Protein AF-A0A2A5WCA9-F1 (afdb_monomer)

Structure (mmCIF, N/CA/C/O backbone):
data_AF-A0A2A5WCA9-F1
#
_entry.id   AF-A0A2A5WCA9-F1
#
loop_
_atom_site.group_PDB
_atom_site.id
_atom_site.type_symbol
_atom_site.label_atom_id
_atom_site.label_alt_id
_atom_site.label_comp_id
_atom_site.label_asym_id
_atom_site.label_entity_id
_atom_site.label_seq_id
_atom_site.pdbx_PDB_ins_code
_atom_site.Cartn_x
_atom_site.Cartn_y
_atom_site.Cartn_z
_atom_site.occupancy
_atom_site.B_iso_or_equiv
_atom_site.auth_seq_id
_atom_site.auth_comp_id
_atom_site.auth_asym_id
_atom_site.auth_atom_id
_atom_site.pdbx_PDB_model_num
ATOM 1 N N . PHE A 1 1 ? -7.974 0.418 15.232 1.00 95.50 1 PHE A N 1
ATOM 2 C CA . PHE A 1 1 ? -8.602 -0.351 14.146 1.00 95.50 1 PHE A CA 1
ATOM 3 C C . PHE A 1 1 ? -8.053 -1.768 14.143 1.00 95.50 1 PHE A C 1
ATOM 5 O O . PHE A 1 1 ? -6.921 -1.969 13.718 1.00 95.50 1 PHE A O 1
ATOM 12 N N . PHE A 1 2 ? -8.792 -2.718 14.709 1.00 97.44 2 PHE A N 1
ATOM 13 C CA . PHE A 1 2 ? -8.398 -4.128 14.807 1.00 97.44 2 PHE A CA 1
ATOM 14 C C . PHE A 1 2 ? -9.644 -5.016 14.947 1.00 97.44 2 PHE A C 1
ATOM 16 O O . PHE A 1 2 ? -10.693 -4.536 15.374 1.00 97.44 2 PHE A O 1
ATOM 23 N N . HIS A 1 3 ? -9.533 -6.296 14.586 1.00 98.00 3 HIS A N 1
ATOM 24 C CA . HIS A 1 3 ? -10.592 -7.286 14.805 1.00 98.00 3 HIS A CA 1
ATOM 25 C C . HIS A 1 3 ? -10.703 -7.638 16.290 1.00 98.00 3 HIS A C 1
ATOM 27 O O . HIS A 1 3 ? -9.680 -7.725 16.966 1.00 98.00 3 HIS A O 1
ATOM 33 N N . GLU A 1 4 ? -11.896 -7.927 16.803 1.00 96.75 4 GLU A N 1
ATOM 34 C CA . GLU A 1 4 ? -12.058 -8.292 18.216 1.00 96.75 4 GLU A CA 1
ATOM 35 C C . GLU A 1 4 ? -11.289 -9.565 18.623 1.00 96.75 4 GLU A C 1
ATOM 37 O O . GLU A 1 4 ? -11.011 -9.762 19.799 1.00 96.75 4 GLU A O 1
ATOM 42 N N . GLU A 1 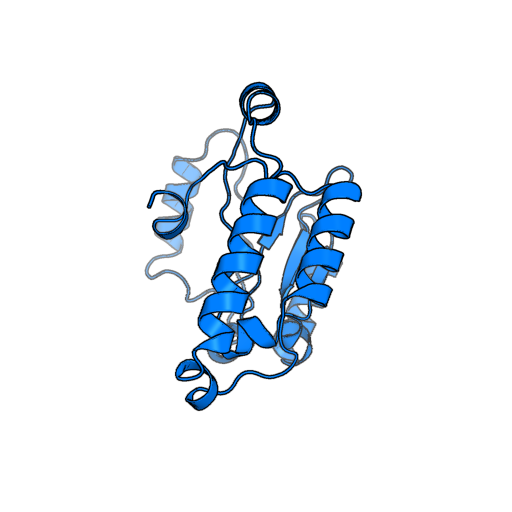5 ? -10.903 -10.416 17.679 1.00 95.88 5 GLU A N 1
ATOM 43 C CA . GLU A 1 5 ? -10.090 -11.618 17.938 1.00 95.88 5 GLU A CA 1
ATOM 44 C C . GLU A 1 5 ? -8.588 -11.408 17.657 1.00 95.88 5 GLU A C 1
ATOM 46 O O . GLU A 1 5 ? -7.816 -12.361 17.642 1.00 95.88 5 GLU A O 1
ATOM 51 N N . ALA A 1 6 ? -8.138 -10.169 17.417 1.00 96.62 6 ALA A N 1
ATOM 52 C CA . ALA A 1 6 ? -6.759 -9.898 16.993 1.00 96.62 6 ALA A CA 1
ATOM 53 C C . ALA A 1 6 ? -5.695 -10.161 18.076 1.00 96.62 6 ALA A C 1
ATOM 55 O O . ALA A 1 6 ? -4.531 -10.382 17.744 1.00 96.62 6 ALA A O 1
ATOM 56 N N . PHE A 1 7 ? -6.065 -10.110 19.360 1.00 96.94 7 PHE A N 1
ATOM 57 C CA . PHE A 1 7 ? -5.127 -10.221 20.479 1.00 96.94 7 PHE A CA 1
ATOM 58 C C . PHE A 1 7 ? -5.654 -11.171 21.553 1.00 96.94 7 PHE A C 1
ATOM 60 O O . PHE A 1 7 ? -6.841 -11.146 21.872 1.00 96.94 7 PHE A O 1
ATOM 67 N N . LEU A 1 8 ? -4.751 -11.958 22.146 1.00 95.94 8 LEU A N 1
ATOM 68 C CA . LEU A 1 8 ? -5.081 -12.945 23.180 1.00 95.94 8 LEU A CA 1
ATOM 69 C C . LEU A 1 8 ? -5.651 -12.297 24.453 1.00 95.94 8 LEU A C 1
ATOM 71 O O . LEU A 1 8 ? -6.667 -12.751 24.966 1.00 95.94 8 LEU A O 1
ATOM 75 N N . ASP A 1 9 ? -5.015 -11.225 24.939 1.00 96.12 9 ASP A N 1
ATOM 76 C CA . ASP A 1 9 ? -5.484 -10.438 26.086 1.00 96.12 9 ASP A CA 1
ATOM 77 C C . ASP A 1 9 ? -5.639 -8.962 25.693 1.00 96.12 9 ASP A C 1
ATOM 79 O O . ASP A 1 9 ? -4.762 -8.119 25.901 1.00 96.12 9 ASP A O 1
ATOM 83 N N . LYS A 1 10 ? -6.778 -8.655 25.062 1.00 94.56 10 LYS A N 1
ATOM 84 C CA . LYS A 1 10 ? -7.122 -7.292 24.627 1.00 94.56 10 LYS A CA 1
ATOM 85 C C . LYS A 1 10 ? -7.192 -6.300 25.783 1.00 94.56 10 LYS A C 1
ATOM 87 O O . LYS A 1 10 ? -6.825 -5.142 25.600 1.00 94.56 10 LYS A O 1
ATOM 92 N N . SER A 1 11 ? -7.711 -6.724 26.934 1.00 94.31 11 SER A N 1
ATOM 93 C CA . SER A 1 11 ? -7.891 -5.844 28.090 1.00 94.31 11 SER A CA 1
ATOM 94 C C . SER A 1 11 ? -6.539 -5.404 28.624 1.00 94.31 11 SER A C 1
ATOM 96 O O . SER A 1 11 ? -6.316 -4.204 28.794 1.00 94.31 11 SER A O 1
ATOM 98 N N . LYS A 1 12 ? -5.611 -6.356 28.785 1.00 96.50 12 LYS A N 1
ATOM 99 C CA . LYS A 1 12 ? -4.252 -6.043 29.211 1.00 96.50 12 LYS A CA 1
ATOM 100 C C . LYS A 1 12 ? -3.515 -5.183 28.187 1.00 96.50 12 LYS A C 1
ATOM 102 O O . LYS A 1 12 ? -2.912 -4.183 28.556 1.00 96.50 12 LYS A O 1
ATOM 107 N N . LEU A 1 13 ? -3.647 -5.498 26.895 1.00 95.38 13 LEU A N 1
ATOM 108 C CA . LEU A 1 13 ? -3.065 -4.683 25.826 1.00 95.38 13 LEU A CA 1
ATOM 109 C C . LEU A 1 13 ? -3.540 -3.222 25.885 1.00 95.38 13 LEU A C 1
ATOM 111 O O . LEU A 1 13 ? -2.719 -2.313 25.791 1.00 95.38 13 LEU A O 1
ATOM 115 N N . LYS A 1 14 ? -4.851 -2.982 26.038 1.00 94.06 14 LYS A N 1
ATOM 116 C CA . LYS A 1 14 ? -5.408 -1.622 26.136 1.00 94.06 14 LYS A CA 1
ATOM 117 C C . LYS A 1 14 ? -4.895 -0.893 27.381 1.00 94.06 14 LYS A C 1
ATOM 119 O O . LYS A 1 14 ? -4.555 0.283 27.289 1.00 94.06 14 LYS A O 1
ATOM 124 N N . GLU A 1 15 ? -4.812 -1.575 28.524 1.00 94.75 15 GLU A N 1
ATOM 125 C CA . GLU A 1 15 ? -4.245 -1.015 29.759 1.00 94.75 15 GLU A CA 1
ATOM 126 C C . GLU A 1 15 ? -2.781 -0.588 29.569 1.00 94.75 15 GLU A C 1
ATOM 128 O O . GLU A 1 15 ? -2.412 0.541 29.903 1.00 94.75 15 GLU A O 1
ATOM 133 N N . ASP A 1 16 ? -1.960 -1.467 28.993 1.00 95.19 16 ASP A N 1
ATOM 134 C CA . ASP A 1 16 ? -0.536 -1.217 28.773 1.00 95.19 16 ASP A CA 1
ATOM 135 C C . ASP A 1 16 ? -0.316 -0.065 27.784 1.00 95.19 16 ASP A C 1
ATOM 137 O O . ASP A 1 16 ? 0.496 0.829 28.034 1.00 95.19 16 ASP A O 1
ATOM 141 N N . LEU A 1 17 ? -1.083 -0.034 26.689 1.00 95.06 17 LEU A N 1
ATOM 142 C CA . LEU A 1 17 ? -1.030 1.048 25.705 1.00 95.06 17 LEU A CA 1
ATOM 143 C C . LEU A 1 17 ? -1.451 2.394 26.308 1.00 95.06 17 LEU A C 1
ATOM 145 O O . LEU A 1 17 ? -0.754 3.388 26.113 1.00 95.06 17 LEU A O 1
ATOM 149 N N . ASN A 1 18 ? -2.543 2.430 27.075 1.00 93.44 18 ASN A N 1
ATOM 150 C CA . ASN A 1 18 ? -3.011 3.653 27.734 1.00 93.44 18 ASN A CA 1
ATOM 151 C C . ASN A 1 18 ? -2.017 4.160 28.787 1.00 93.44 18 ASN A C 1
ATOM 153 O O . ASN A 1 18 ? -1.859 5.365 28.953 1.00 93.44 18 ASN A O 1
ATOM 157 N N . SER A 1 19 ? -1.331 3.249 29.480 1.00 92.94 19 SER A N 1
ATOM 158 C CA . SER A 1 19 ? -0.323 3.604 30.484 1.00 92.94 19 SER A CA 1
ATOM 159 C C . SER A 1 19 ? 0.963 4.142 29.855 1.00 92.94 19 SER A C 1
ATOM 161 O O . SER A 1 19 ? 1.623 4.993 30.443 1.00 92.94 19 SER A O 1
ATOM 163 N N . ALA A 1 20 ? 1.339 3.642 28.674 1.00 94.19 20 ALA A N 1
ATOM 164 C CA . ALA A 1 20 ? 2.552 4.050 27.968 1.00 94.19 20 ALA A CA 1
ATOM 165 C C . ALA A 1 20 ? 2.365 5.303 27.095 1.00 94.19 20 ALA A C 1
ATOM 167 O O . ALA A 1 20 ? 3.334 6.013 26.813 1.00 94.19 20 ALA A O 1
ATOM 168 N N . PHE A 1 21 ? 1.143 5.566 26.626 1.00 92.06 21 PHE A N 1
ATOM 169 C CA . PHE A 1 21 ? 0.848 6.674 25.725 1.00 92.06 21 PHE A CA 1
ATOM 170 C C . PHE A 1 21 ? 0.410 7.921 26.499 1.00 92.06 21 PHE A C 1
ATOM 172 O O . PHE A 1 21 ? -0.755 8.109 26.841 1.00 92.06 21 PHE A O 1
ATOM 179 N N . PHE A 1 22 ? 1.370 8.803 26.770 1.00 85.69 22 PHE A N 1
ATOM 180 C CA . PHE A 1 22 ? 1.128 10.052 27.486 1.00 85.69 22 PHE A CA 1
ATOM 181 C C . PHE A 1 22 ? 0.716 11.177 26.523 1.00 85.69 22 PHE A C 1
ATOM 183 O O . PHE A 1 22 ? 1.376 11.413 25.513 1.00 85.69 22 PHE A O 1
ATOM 190 N N . GLY A 1 23 ? -0.334 11.928 26.869 1.00 78.06 23 GLY A N 1
ATOM 191 C CA . GLY A 1 23 ? -0.656 13.220 26.242 1.00 78.06 23 GLY A CA 1
ATOM 192 C C . GLY A 1 23 ? -1.931 13.274 25.395 1.00 78.06 23 GLY A C 1
ATOM 193 O O . GLY A 1 23 ? -2.423 14.372 25.146 1.00 78.06 23 GLY A O 1
ATOM 194 N N . LYS A 1 24 ? -2.512 12.138 24.996 1.00 81.50 24 LYS A N 1
ATOM 195 C CA . LYS A 1 24 ? -3.845 12.077 24.374 1.00 81.50 24 LYS A CA 1
ATOM 196 C C . LYS A 1 24 ? -4.496 10.725 24.667 1.00 81.50 24 LYS A C 1
ATOM 198 O O . LYS A 1 24 ? -3.796 9.732 24.823 1.00 81.50 24 LYS A O 1
ATOM 203 N N . GLU A 1 25 ? -5.821 10.689 24.735 1.00 86.81 25 GLU A N 1
ATOM 204 C CA . GLU A 1 25 ? -6.563 9.432 24.811 1.00 86.81 25 GLU A CA 1
ATOM 205 C C . GLU A 1 25 ? -6.382 8.621 23.518 1.00 86.81 25 GLU A C 1
ATOM 207 O O . GLU A 1 25 ? -6.475 9.159 22.409 1.00 86.81 25 GLU A O 1
ATOM 212 N N . LEU A 1 26 ? -6.081 7.327 23.661 1.00 91.50 26 LEU A N 1
ATOM 213 C CA . LEU A 1 26 ? -6.030 6.404 22.535 1.00 91.50 26 LEU A CA 1
ATOM 214 C C . LEU A 1 26 ? -7.447 6.001 22.142 1.00 91.50 26 LEU A C 1
ATOM 216 O O . LEU A 1 26 ? -8.201 5.462 22.949 1.00 91.50 26 LEU A O 1
ATOM 220 N N . SER A 1 27 ? -7.771 6.197 20.870 1.00 91.12 27 SER A N 1
ATOM 221 C CA . SER A 1 27 ? -9.012 5.707 20.292 1.00 91.12 27 SER A CA 1
ATOM 222 C C . SER A 1 27 ? -8.838 4.297 19.733 1.00 91.12 27 SER A C 1
ATOM 224 O O . SER A 1 27 ? -7.928 4.001 18.947 1.00 91.12 27 SER A O 1
ATOM 226 N N . TYR A 1 28 ? -9.739 3.408 20.143 1.00 94.06 28 TYR A N 1
ATOM 227 C CA . TYR A 1 28 ? -9.740 2.005 19.760 1.00 94.06 28 TYR A CA 1
ATOM 228 C C . TYR A 1 28 ? -10.975 1.687 18.926 1.00 94.06 28 TYR A C 1
ATOM 230 O O . TYR A 1 28 ? -12.043 1.407 19.458 1.00 94.06 28 TYR A O 1
ATOM 238 N N . ILE A 1 29 ? -10.802 1.632 17.608 1.00 95.88 29 ILE A N 1
ATOM 239 C CA . ILE A 1 29 ? -11.818 1.063 16.714 1.00 95.88 29 ILE A CA 1
ATOM 240 C C . ILE A 1 29 ? -11.662 -0.460 16.719 1.00 95.88 29 ILE A C 1
ATOM 242 O O . ILE A 1 29 ? -10.737 -0.984 16.086 1.00 95.88 29 ILE A O 1
ATOM 246 N N . GLU A 1 30 ? -12.521 -1.144 17.468 1.00 96.44 30 GLU A N 1
ATOM 247 C CA . GLU A 1 30 ? -12.623 -2.605 17.520 1.00 96.44 30 GLU A CA 1
ATOM 248 C C . GLU A 1 30 ? -13.772 -3.068 16.616 1.00 96.44 30 GLU A C 1
ATOM 250 O O . GLU A 1 30 ? -14.892 -2.570 16.726 1.00 96.44 30 GLU A O 1
ATOM 255 N N . VAL A 1 31 ? -13.490 -3.999 15.706 1.00 97.62 31 VAL A N 1
ATOM 256 C CA . VAL A 1 31 ? -14.489 -4.569 14.794 1.00 97.62 31 VAL A CA 1
ATOM 257 C C . VAL A 1 31 ? -15.014 -5.875 15.395 1.00 97.62 31 VAL A C 1
ATOM 259 O O . VAL A 1 31 ? -14.226 -6.818 15.516 1.00 97.62 31 VAL A O 1
ATOM 262 N N . PRO A 1 32 ? -16.300 -5.960 15.778 1.00 97.62 32 PRO A N 1
ATOM 263 C CA . PRO A 1 32 ? -16.847 -7.170 16.380 1.00 97.62 32 PRO A CA 1
ATOM 264 C C . PRO A 1 32 ? -17.136 -8.243 15.321 1.00 97.62 32 PRO A C 1
ATOM 266 O O . PRO A 1 32 ? -17.587 -7.922 14.215 1.00 97.62 32 PRO A O 1
ATOM 269 N N . SER A 1 33 ? -16.990 -9.521 15.682 1.00 97.94 33 SER A N 1
ATOM 270 C CA . SER A 1 33 ? -17.240 -10.669 14.793 1.00 97.94 33 SER A CA 1
ATOM 271 C C . SER A 1 33 ? -18.700 -10.754 14.359 1.00 97.94 33 SER A C 1
ATOM 273 O O . SER A 1 33 ? -19.013 -11.320 13.315 1.00 97.94 33 SER A O 1
ATOM 275 N N . SER A 1 34 ? -19.607 -10.160 15.143 1.00 97.94 34 SER A N 1
ATOM 276 C CA . SER A 1 34 ? -21.027 -10.026 14.806 1.00 97.94 34 SER A CA 1
ATOM 277 C C . SER A 1 34 ? -21.294 -9.075 13.634 1.00 97.94 34 SER A C 1
ATOM 279 O O . SER A 1 34 ? -22.347 -9.175 13.008 1.00 97.94 34 SER A O 1
ATOM 281 N N . LYS A 1 35 ? -20.364 -8.159 13.329 1.00 97.94 35 LYS A N 1
ATOM 282 C CA . LYS A 1 35 ? -20.427 -7.254 12.169 1.00 97.94 35 LYS A CA 1
ATOM 283 C C . LYS A 1 35 ? -19.565 -7.770 11.021 1.00 97.94 35 LYS A C 1
ATOM 285 O O . LYS A 1 35 ? -20.019 -7.800 9.882 1.00 97.94 35 LYS A O 1
ATOM 290 N N . VAL A 1 36 ? -18.338 -8.194 11.319 1.00 98.38 36 VAL A N 1
ATOM 291 C CA . VAL A 1 36 ? -17.396 -8.749 10.343 1.00 98.38 36 VAL A CA 1
ATOM 292 C C . VAL A 1 36 ? -16.729 -9.961 10.969 1.00 98.38 36 VAL A C 1
ATOM 294 O O . VAL A 1 36 ? -15.921 -9.793 11.868 1.00 98.38 36 VAL A O 1
ATOM 297 N N . SER A 1 37 ? -17.043 -11.165 10.491 1.00 98.25 37 SER A N 1
ATOM 298 C CA . SER A 1 37 ? -16.370 -12.387 10.944 1.00 98.25 37 SER A CA 1
ATOM 299 C C . SER A 1 37 ? -14.880 -12.387 10.586 1.00 98.25 37 SER A C 1
ATOM 301 O O . SER A 1 37 ? -14.453 -11.714 9.642 1.00 98.25 37 SER A O 1
ATOM 303 N N . LEU A 1 38 ? -14.093 -13.223 11.272 1.00 96.56 38 LEU A N 1
ATOM 304 C CA . LEU A 1 38 ? -12.676 -13.406 10.954 1.00 96.56 38 LEU A CA 1
ATOM 305 C C . LEU A 1 38 ? -12.459 -13.858 9.498 1.00 96.56 38 LEU A C 1
ATOM 307 O O . LEU A 1 38 ? -11.567 -13.356 8.819 1.00 96.56 38 LEU A O 1
ATOM 311 N N . GLU A 1 39 ? -13.304 -14.759 8.993 1.00 97.31 39 GLU A N 1
ATOM 312 C CA . GLU A 1 39 ? -13.266 -15.223 7.600 1.00 97.31 39 GLU A CA 1
ATOM 313 C C . GLU A 1 39 ? -13.481 -14.074 6.603 1.00 97.31 39 GLU A C 1
ATOM 315 O O . GLU A 1 39 ? -12.737 -13.940 5.627 1.00 97.31 39 GLU A O 1
ATOM 320 N N . ASN A 1 40 ? -14.445 -13.190 6.877 1.00 97.81 40 ASN A N 1
ATOM 321 C CA . ASN A 1 40 ? -14.694 -12.009 6.053 1.00 97.81 40 ASN A CA 1
ATOM 322 C C . ASN A 1 40 ? -13.528 -11.016 6.127 1.00 97.81 40 ASN A C 1
ATOM 324 O O . ASN A 1 40 ? -13.117 -10.476 5.106 1.00 97.81 40 ASN A O 1
ATOM 328 N N . ALA A 1 41 ? -12.949 -10.813 7.312 1.00 96.81 41 ALA A N 1
ATOM 329 C CA . ALA A 1 41 ? -11.793 -9.940 7.489 1.00 96.81 41 ALA A CA 1
ATOM 330 C C . ALA A 1 41 ? -10.552 -10.426 6.718 1.00 96.81 41 ALA A C 1
ATOM 332 O O . ALA A 1 41 ? -9.809 -9.605 6.171 1.00 96.81 41 ALA A O 1
ATOM 333 N N . VAL A 1 42 ? -10.329 -11.745 6.679 1.00 94.25 42 VAL A N 1
ATOM 334 C CA . VAL A 1 42 ? -9.228 -12.373 5.934 1.00 94.25 42 VAL A CA 1
ATOM 335 C C . VAL A 1 42 ? -9.486 -12.304 4.433 1.00 94.25 42 VAL A C 1
ATOM 337 O O . VAL A 1 42 ? -8.630 -11.815 3.702 1.00 94.25 42 VAL A O 1
ATOM 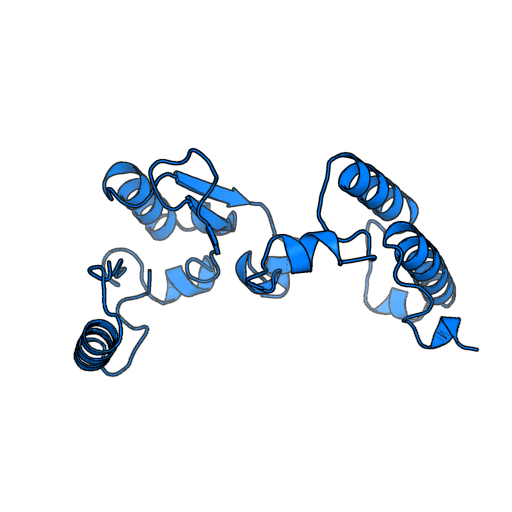340 N N . SER A 1 43 ? -10.656 -12.746 3.968 1.00 94.00 43 SER A N 1
ATOM 341 C CA . SER A 1 43 ? -10.983 -12.779 2.535 1.00 94.00 43 SER A CA 1
ATOM 342 C C . SER A 1 43 ? -11.020 -11.388 1.899 1.00 94.00 43 SER A C 1
ATOM 344 O O . SER A 1 43 ? -10.589 -11.227 0.761 1.00 94.00 43 SER A O 1
ATOM 346 N N . SER A 1 44 ? -11.458 -10.366 2.639 1.00 95.31 44 SER A N 1
ATOM 347 C CA . SER A 1 44 ? -11.522 -8.990 2.141 1.00 95.31 44 SER A CA 1
ATOM 348 C C . SER A 1 44 ? -10.229 -8.194 2.333 1.00 95.31 44 SER A C 1
ATOM 350 O O . SER A 1 44 ? -10.148 -7.056 1.869 1.00 95.31 44 SER A O 1
ATOM 352 N N . TYR A 1 45 ? -9.254 -8.724 3.084 1.00 95.56 45 TYR A N 1
ATOM 353 C CA . TYR A 1 45 ? -8.047 -7.997 3.496 1.00 95.56 45 TYR A CA 1
ATOM 354 C C . TYR A 1 45 ? -8.327 -6.690 4.269 1.00 95.56 45 TYR A C 1
ATOM 356 O O . TYR A 1 45 ? -7.519 -5.758 4.234 1.00 95.56 45 TYR A O 1
ATOM 364 N N . LEU A 1 46 ? -9.438 -6.610 5.015 1.00 97.50 46 LEU A N 1
ATOM 365 C CA . LEU A 1 46 ? -9.889 -5.386 5.702 1.00 97.50 46 LEU A CA 1
ATOM 366 C C . LEU A 1 46 ? -8.787 -4.718 6.539 1.00 97.50 46 LEU A C 1
ATOM 368 O O . LEU A 1 46 ? -8.584 -3.506 6.476 1.00 97.50 46 LEU A O 1
ATOM 372 N N . PHE A 1 47 ? -8.061 -5.514 7.324 1.00 97.50 47 PHE A N 1
ATOM 373 C CA . PHE A 1 47 ? -7.013 -5.010 8.217 1.00 97.50 47 PHE A CA 1
ATOM 374 C C . PHE A 1 47 ? -5.655 -4.842 7.537 1.00 97.50 47 PHE A C 1
ATOM 376 O O . PHE A 1 47 ? -4.733 -4.294 8.138 1.00 97.50 47 PHE A O 1
ATOM 383 N N . ASN A 1 48 ? -5.530 -5.225 6.264 1.00 96.06 48 ASN A N 1
ATOM 384 C CA . ASN A 1 48 ? -4.405 -4.822 5.426 1.00 96.06 48 ASN A CA 1
ATOM 385 C C . ASN A 1 48 ? -4.607 -3.412 4.836 1.00 96.06 48 ASN A C 1
ATOM 387 O O . ASN A 1 48 ? -4.125 -3.101 3.746 1.00 96.06 48 ASN A O 1
ATOM 391 N N . SER A 1 49 ? -5.320 -2.550 5.559 1.00 96.56 49 SER A N 1
ATOM 392 C CA . SER A 1 49 ? -5.591 -1.176 5.170 1.00 96.56 49 SER A CA 1
ATOM 393 C C . SER A 1 49 ? -4.461 -0.223 5.562 1.00 96.56 49 SER A C 1
ATOM 395 O O . SER A 1 49 ? -3.596 -0.514 6.398 1.00 96.56 49 SER A O 1
ATOM 397 N N . GLN A 1 50 ? -4.457 0.958 4.950 1.00 97.62 50 GLN A N 1
ATOM 398 C CA . GLN A 1 50 ? -3.670 2.084 5.447 1.00 97.62 50 GLN A CA 1
ATOM 399 C C . GLN A 1 50 ? -4.587 3.042 6.200 1.00 97.62 50 GLN A C 1
ATOM 401 O O . GLN A 1 50 ? -5.643 3.409 5.699 1.00 97.62 50 GLN A O 1
ATOM 406 N N . LEU A 1 51 ? -4.154 3.475 7.379 1.00 97.00 51 LEU A N 1
ATOM 407 C CA . LEU A 1 51 ? -4.750 4.599 8.092 1.00 97.00 51 LEU A CA 1
ATOM 408 C C . LEU A 1 51 ? -3.868 5.814 7.826 1.00 97.00 51 LEU A C 1
ATOM 410 O O . LEU A 1 51 ? -2.694 5.805 8.208 1.00 97.00 51 LEU A O 1
ATOM 414 N N . VAL A 1 52 ? -4.401 6.810 7.120 1.00 96.44 52 VAL A N 1
ATOM 415 C CA . VAL A 1 52 ? -3.638 7.982 6.673 1.00 96.44 52 VAL A CA 1
ATOM 416 C C . VAL A 1 52 ? -4.313 9.276 7.111 1.00 96.44 52 VAL A C 1
ATOM 418 O O . VAL A 1 52 ? -5.531 9.419 7.029 1.00 96.44 52 VAL A O 1
ATOM 421 N N . SER A 1 53 ? -3.508 10.232 7.562 1.00 94.19 53 SER A N 1
ATOM 422 C CA . SER A 1 53 ? -3.948 11.599 7.843 1.00 94.19 53 SER A CA 1
ATOM 423 C C . SER A 1 53 ? -3.629 12.454 6.624 1.00 94.19 53 SER A C 1
ATOM 425 O O . SER A 1 53 ? -2.459 12.675 6.310 1.00 94.19 53 SER A O 1
ATOM 427 N N . ILE A 1 54 ? -4.661 12.883 5.902 1.00 93.38 54 ILE A N 1
ATOM 428 C CA . ILE A 1 54 ? -4.503 13.676 4.682 1.00 93.38 54 ILE A CA 1
ATOM 429 C C . ILE A 1 54 ? -4.535 15.158 5.078 1.00 93.38 54 ILE A C 1
ATOM 431 O O . ILE A 1 54 ? -5.432 15.562 5.816 1.00 93.38 54 ILE A O 1
ATOM 435 N N . PRO A 1 55 ? -3.597 16.005 4.618 1.00 92.06 55 PRO A N 1
ATOM 436 C CA . PRO A 1 55 ? -3.673 17.437 4.889 1.00 92.06 55 PRO A CA 1
ATOM 437 C C . PRO A 1 55 ? -5.038 18.017 4.489 1.00 92.06 55 PRO A C 1
ATOM 439 O O . PRO A 1 55 ? -5.458 17.896 3.339 1.00 92.06 55 PRO A O 1
ATOM 442 N N . GLY A 1 56 ? -5.731 18.634 5.448 1.00 91.75 56 GLY A N 1
ATOM 443 C CA . GLY A 1 56 ? -7.067 19.206 5.256 1.00 91.75 56 GLY A CA 1
ATOM 444 C C . GLY A 1 56 ? -8.248 18.252 5.493 1.00 91.75 56 GLY A C 1
ATOM 445 O O . GLY A 1 56 ? -9.383 18.713 5.397 1.00 91.75 56 GLY A O 1
ATOM 446 N N . SER A 1 57 ? -8.027 16.969 5.813 1.00 90.88 57 SER A N 1
ATOM 447 C CA . SER A 1 57 ? -9.102 16.075 6.276 1.00 90.88 57 SER A CA 1
ATOM 448 C C . SER A 1 57 ? -9.475 16.353 7.736 1.00 90.88 57 SER A C 1
ATOM 450 O O . SER A 1 57 ? -8.651 16.837 8.514 1.00 90.88 57 SER A O 1
ATOM 452 N N . GLN A 1 58 ? -10.720 16.051 8.119 1.00 88.44 58 GLN A N 1
ATOM 453 C CA . GLN A 1 58 ? -11.195 16.233 9.500 1.00 88.44 58 GLN A CA 1
ATOM 454 C C . GLN A 1 58 ? -10.794 15.065 10.411 1.00 88.44 58 GLN A C 1
ATOM 456 O O . GLN A 1 58 ? -10.706 15.222 11.626 1.00 88.44 58 GLN A O 1
ATOM 461 N N . GLY A 1 59 ? -10.490 13.914 9.813 1.00 90.88 59 GLY A N 1
ATOM 462 C CA . GLY A 1 59 ? -10.075 12.703 10.506 1.00 90.88 59 GLY A CA 1
ATOM 463 C C . GLY A 1 59 ? -9.134 11.830 9.677 1.00 90.88 59 GLY A C 1
ATOM 464 O O . GLY A 1 59 ? -8.504 12.269 8.709 1.00 90.88 59 GLY A O 1
ATOM 465 N N . THR A 1 60 ? -9.040 10.567 10.073 1.00 95.38 60 THR A N 1
ATOM 466 C CA . THR A 1 60 ? -8.247 9.528 9.414 1.00 95.38 60 THR A CA 1
ATOM 467 C C . THR A 1 60 ? -8.988 8.995 8.194 1.00 95.38 60 THR A C 1
ATOM 469 O O . THR A 1 60 ? -10.151 8.615 8.282 1.00 95.38 60 THR A O 1
ATOM 472 N N . SER A 1 61 ? -8.311 8.910 7.052 1.00 97.31 61 SER A N 1
ATOM 473 C CA . SER A 1 61 ? -8.807 8.162 5.896 1.00 97.31 61 SER A CA 1
ATOM 474 C C . SER A 1 61 ? -8.341 6.710 5.965 1.00 97.31 61 SER A C 1
ATOM 476 O O . SER A 1 61 ? -7.181 6.440 6.291 1.00 97.31 61 SER A O 1
ATOM 478 N N . ILE A 1 62 ? -9.229 5.776 5.626 1.00 97.50 62 ILE A N 1
ATOM 479 C CA . ILE A 1 62 ? -8.915 4.345 5.566 1.00 97.50 62 ILE A CA 1
ATOM 480 C C . ILE A 1 62 ? -8.783 3.933 4.103 1.00 97.50 62 ILE A C 1
ATOM 482 O O . ILE A 1 62 ? -9.739 4.028 3.342 1.00 97.50 62 ILE A O 1
ATOM 486 N N . VAL A 1 63 ? -7.607 3.460 3.701 1.00 97.81 63 VAL A N 1
ATOM 487 C CA . VAL A 1 63 ? -7.347 2.955 2.348 1.00 97.81 63 VAL A CA 1
ATOM 488 C C . VAL A 1 63 ? -7.464 1.437 2.348 1.00 97.81 63 VAL A C 1
ATOM 490 O O . VAL A 1 63 ? -6.641 0.762 2.967 1.00 97.81 63 VAL A O 1
ATOM 493 N N . VAL A 1 64 ? -8.463 0.905 1.650 1.00 97.81 64 VAL A N 1
ATOM 494 C CA . VAL A 1 64 ? -8.805 -0.526 1.592 1.00 97.81 64 VAL A CA 1
ATOM 495 C C . VAL A 1 64 ? -8.739 -1.067 0.156 1.00 97.81 64 VAL A C 1
ATOM 497 O O . VAL A 1 64 ? -8.857 -0.293 -0.802 1.00 97.81 64 VAL A O 1
ATOM 500 N N . PRO A 1 65 ? -8.541 -2.385 -0.027 1.00 97.00 65 PRO A N 1
ATOM 501 C CA . PRO A 1 65 ? -8.640 -3.009 -1.344 1.00 97.00 65 PRO A CA 1
ATOM 502 C C . PRO A 1 65 ? -10.100 -3.042 -1.841 1.00 97.00 65 PRO A C 1
ATOM 504 O O . PRO A 1 65 ? -11.044 -2.981 -1.048 1.00 97.00 65 PRO A O 1
ATOM 507 N N . ALA A 1 66 ? -10.304 -3.125 -3.157 1.00 95.62 66 ALA A N 1
ATOM 508 C CA . ALA A 1 66 ? -11.632 -3.156 -3.780 1.00 95.62 66 ALA A CA 1
ATOM 509 C C . ALA A 1 66 ? -12.475 -4.365 -3.334 1.00 95.62 66 ALA A C 1
ATOM 511 O O . ALA A 1 66 ? -13.695 -4.254 -3.250 1.00 95.62 66 ALA A O 1
ATOM 512 N N . GLU A 1 67 ? -11.825 -5.463 -2.957 1.00 95.06 67 GLU A N 1
ATOM 513 C CA . GLU A 1 67 ? -12.385 -6.691 -2.389 1.00 95.06 67 GLU A CA 1
ATOM 514 C C . GLU A 1 67 ? -13.222 -6.415 -1.125 1.00 95.06 67 GLU A C 1
ATOM 516 O O . GLU A 1 67 ? -14.203 -7.105 -0.859 1.00 95.06 67 GLU A O 1
ATOM 521 N N . CYS A 1 68 ? -12.926 -5.340 -0.380 1.00 97.19 68 CYS A N 1
ATOM 522 C CA . CYS A 1 68 ? -13.771 -4.896 0.733 1.00 97.19 68 CYS A CA 1
ATOM 523 C C . CYS A 1 68 ? -15.184 -4.465 0.300 1.00 97.19 68 CYS A C 1
ATOM 525 O O . CYS A 1 68 ? -16.083 -4.487 1.133 1.00 97.19 68 CYS A O 1
ATOM 527 N N . LYS A 1 69 ? -15.402 -4.086 -0.970 1.00 97.00 69 LYS A N 1
ATOM 528 C CA . LYS A 1 69 ? -16.749 -3.848 -1.528 1.00 97.00 69 LYS A CA 1
ATOM 529 C C . LYS A 1 69 ? -17.462 -5.134 -1.931 1.00 97.00 69 LYS A C 1
ATOM 531 O O . LYS A 1 69 ? -18.683 -5.145 -2.017 1.00 97.00 69 LYS A O 1
ATOM 536 N N . GLU A 1 70 ? -16.705 -6.183 -2.235 1.00 95.94 70 GLU A N 1
ATOM 537 C CA . GLU A 1 70 ? -17.231 -7.457 -2.735 1.00 95.94 70 GLU A CA 1
ATOM 538 C C . GLU A 1 70 ? -17.735 -8.346 -1.579 1.00 95.94 70 GLU A C 1
ATOM 540 O O . GLU A 1 70 ? -18.586 -9.208 -1.784 1.00 95.94 70 GLU A O 1
ATOM 545 N N . VAL A 1 71 ? -17.275 -8.088 -0.347 1.00 97.81 71 VAL A N 1
ATOM 546 C CA . VAL A 1 71 ? -17.730 -8.755 0.882 1.00 97.81 71 VAL A CA 1
ATOM 547 C C . VAL A 1 71 ? -18.759 -7.879 1.608 1.00 97.81 71 VAL A C 1
ATOM 549 O O . VAL A 1 71 ? -18.402 -6.944 2.323 1.00 97.81 71 VAL A O 1
ATOM 552 N N . GLU A 1 72 ? -20.048 -8.192 1.449 1.00 98.38 72 GLU A N 1
ATOM 553 C CA . GLU A 1 72 ? -21.167 -7.356 1.924 1.00 98.38 72 GLU A CA 1
ATOM 554 C C . GLU A 1 72 ? -21.078 -6.947 3.413 1.00 98.38 72 GLU A C 1
ATOM 556 O O . GLU A 1 72 ? -21.197 -5.751 3.693 1.00 98.38 72 GLU A O 1
ATOM 561 N N . PRO A 1 73 ? -20.799 -7.845 4.385 1.00 98.44 73 PRO A N 1
ATOM 562 C CA . PRO A 1 73 ? -20.660 -7.437 5.787 1.00 98.44 73 PRO A CA 1
ATOM 563 C C . PRO A 1 73 ? -19.531 -6.422 6.022 1.00 98.44 73 PRO A C 1
ATOM 565 O O . PRO A 1 73 ? -19.676 -5.505 6.828 1.00 98.44 73 PRO A O 1
ATOM 568 N N . VAL A 1 74 ? -18.421 -6.550 5.285 1.00 98.50 74 VAL A N 1
ATOM 569 C CA . VAL A 1 74 ? -17.275 -5.630 5.367 1.00 98.50 74 VAL A CA 1
ATOM 570 C C . VAL A 1 74 ? -17.637 -4.276 4.773 1.00 98.50 74 VAL A C 1
ATOM 572 O O . VAL A 1 74 ? -17.370 -3.248 5.395 1.00 98.50 74 VAL A O 1
ATOM 575 N N . TYR A 1 75 ? -18.275 -4.268 3.603 1.00 98.44 75 TYR A N 1
ATOM 576 C CA . TYR A 1 75 ? -18.716 -3.039 2.953 1.00 98.44 75 TYR A CA 1
ATOM 577 C C . TYR A 1 75 ? -19.717 -2.262 3.817 1.00 98.44 75 TYR A C 1
ATOM 579 O O . TYR A 1 75 ? -19.569 -1.052 4.010 1.00 98.44 75 TYR A O 1
ATOM 587 N N . ASN A 1 76 ? -20.695 -2.966 4.393 1.00 98.38 76 ASN A N 1
ATOM 588 C CA . ASN A 1 76 ? -21.685 -2.380 5.292 1.00 98.38 76 ASN A CA 1
ATOM 589 C C . ASN A 1 76 ? -21.017 -1.792 6.539 1.00 98.38 76 ASN A C 1
ATOM 591 O O . ASN A 1 76 ? -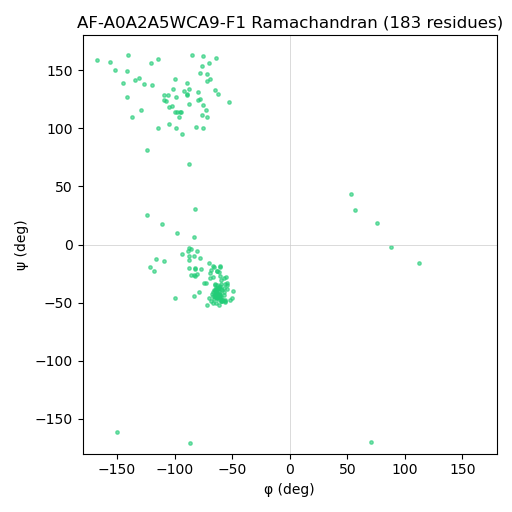21.309 -0.655 6.908 1.00 98.38 76 ASN A O 1
ATOM 595 N N . TYR A 1 77 ? -20.074 -2.520 7.146 1.00 98.44 77 TYR A N 1
ATOM 596 C CA . TYR A 1 77 ? -19.330 -2.033 8.305 1.00 98.44 77 TYR A CA 1
ATOM 597 C C . TYR A 1 77 ? -18.474 -0.800 7.982 1.00 98.44 77 TYR A C 1
ATOM 599 O O . TYR A 1 77 ? -18.484 0.162 8.742 1.00 98.44 77 TYR A O 1
ATOM 607 N N . LEU A 1 78 ? -17.754 -0.790 6.855 1.00 98.25 78 LEU A N 1
ATOM 608 C CA . LEU A 1 78 ? -16.953 0.365 6.433 1.00 98.25 78 LEU A CA 1
ATOM 609 C C . LEU A 1 78 ? -17.821 1.594 6.138 1.00 98.25 78 LEU A C 1
ATOM 611 O O . LEU A 1 78 ? -17.430 2.704 6.483 1.00 98.25 78 LEU A O 1
ATOM 615 N N . THR A 1 79 ? -19.000 1.392 5.548 1.00 97.94 79 THR A N 1
ATOM 616 C CA . THR A 1 79 ? -19.970 2.466 5.286 1.00 97.94 79 THR A CA 1
ATOM 617 C C . THR A 1 79 ? -20.535 3.036 6.589 1.00 97.94 79 THR A C 1
ATOM 619 O O . THR A 1 79 ? -20.597 4.252 6.757 1.00 97.94 79 THR A O 1
ATOM 622 N N . GLU A 1 80 ? -20.900 2.170 7.542 1.00 97.38 80 GLU A N 1
ATOM 623 C CA . GLU A 1 80 ? -21.315 2.575 8.891 1.00 97.38 80 GLU A CA 1
ATOM 624 C C . GLU A 1 80 ? -20.196 3.368 9.580 1.00 97.38 80 GLU A C 1
ATOM 626 O O . GLU A 1 80 ? -20.437 4.476 10.059 1.00 97.38 80 GLU A O 1
ATOM 631 N N . LEU A 1 81 ? -18.967 2.844 9.553 1.00 96.00 81 LEU A N 1
ATOM 632 C CA . LEU A 1 81 ? -17.795 3.456 10.172 1.00 96.00 81 LEU A CA 1
ATOM 633 C C . LEU A 1 81 ? -17.498 4.849 9.598 1.00 96.00 81 LEU A C 1
ATOM 635 O O . LEU A 1 81 ? -17.276 5.777 10.368 1.00 96.00 81 LEU A O 1
ATOM 639 N N . GLU A 1 82 ? -17.535 5.005 8.274 1.00 96.25 82 GLU A N 1
ATOM 640 C CA . GLU A 1 82 ? -17.369 6.298 7.597 1.00 96.25 82 GLU A CA 1
ATOM 641 C C . GLU A 1 82 ? -18.461 7.304 7.976 1.00 96.25 82 GLU A C 1
ATOM 643 O O . GLU A 1 82 ? -18.189 8.491 8.113 1.00 96.25 82 GLU A O 1
ATOM 648 N N . SER A 1 83 ? -19.700 6.840 8.159 1.00 95.69 83 SER A N 1
ATOM 649 C CA . SER A 1 83 ? -20.836 7.721 8.447 1.00 95.69 83 SER A CA 1
ATOM 650 C C . SER A 1 83 ? -20.971 8.133 9.916 1.00 95.69 83 SER A C 1
ATOM 652 O O . SER A 1 83 ? -21.564 9.172 10.200 1.00 95.69 83 SER A O 1
ATOM 654 N N . ALA A 1 84 ? -20.479 7.309 10.845 1.00 92.44 84 ALA A N 1
ATOM 655 C CA . ALA A 1 84 ? -20.814 7.420 12.264 1.00 92.44 84 ALA A CA 1
ATOM 656 C C . ALA A 1 84 ? -19.608 7.642 13.184 1.00 92.44 84 ALA A C 1
ATOM 658 O O . ALA A 1 84 ? -19.795 8.077 14.320 1.00 92.44 84 ALA A O 1
ATOM 659 N N . HIS A 1 85 ? -18.385 7.333 12.745 1.00 93.38 85 HIS A N 1
ATOM 660 C CA . HIS A 1 85 ? -17.207 7.450 13.599 1.00 93.38 85 HIS A CA 1
ATOM 661 C C . HIS A 1 85 ? -16.512 8.800 13.409 1.00 93.38 85 HIS A C 1
ATOM 663 O O . HIS A 1 85 ? -15.906 9.047 12.373 1.00 93.38 85 HIS A O 1
ATOM 669 N N . GLU A 1 86 ? -16.516 9.639 14.446 1.00 90.94 86 GLU A N 1
ATOM 670 C CA . GLU A 1 86 ? -16.031 11.031 14.386 1.00 90.94 86 GLU A CA 1
ATOM 671 C C . GLU A 1 86 ? -14.567 11.172 13.932 1.00 90.94 86 GLU A C 1
ATOM 673 O O . GLU A 1 86 ? -14.185 12.170 13.328 1.00 90.94 86 GLU A O 1
ATOM 678 N N . GLU A 1 87 ? -13.730 10.169 14.203 1.00 91.38 87 GLU A N 1
ATOM 679 C CA . GLU A 1 87 ? -12.317 10.195 13.806 1.00 91.38 87 GLU A CA 1
ATOM 680 C C . GLU A 1 87 ? -12.032 9.644 12.400 1.00 91.38 87 GLU A C 1
ATOM 682 O O . GLU A 1 87 ? -10.877 9.687 11.965 1.00 91.38 87 GLU A O 1
ATOM 687 N N . ILE A 1 88 ? -13.030 9.091 11.702 1.00 95.88 88 ILE A N 1
ATOM 688 C CA . ILE A 1 88 ? -12.873 8.565 10.342 1.00 95.88 88 ILE A CA 1
ATOM 689 C C . ILE A 1 88 ? -13.455 9.575 9.355 1.00 95.88 88 ILE A C 1
ATOM 691 O O . ILE A 1 88 ? -14.631 9.895 9.399 1.00 95.88 88 ILE A O 1
ATOM 695 N N . ASP A 1 89 ? -12.612 10.076 8.452 1.00 95.88 89 ASP A N 1
ATOM 696 C CA . ASP A 1 89 ? -13.008 11.083 7.458 1.00 95.88 89 ASP A CA 1
ATOM 697 C C . ASP A 1 89 ? -13.677 10.455 6.233 1.00 95.88 89 ASP A C 1
ATOM 699 O O . ASP A 1 89 ? -14.653 10.987 5.718 1.00 95.88 89 ASP A O 1
ATOM 703 N N . ARG A 1 90 ? -13.101 9.355 5.727 1.00 96.69 90 ARG A N 1
ATOM 704 C CA . ARG A 1 90 ? -13.579 8.634 4.538 1.00 96.69 90 ARG A CA 1
ATOM 705 C C . ARG A 1 90 ? -12.927 7.264 4.385 1.00 96.69 90 ARG A C 1
ATOM 707 O O . ARG A 1 90 ? -11.796 7.054 4.846 1.00 96.69 90 ARG A O 1
ATOM 714 N N . VAL A 1 91 ? -13.574 6.374 3.638 1.00 97.50 91 VAL A N 1
ATOM 715 C CA . VAL A 1 91 ? -12.996 5.105 3.185 1.00 97.50 91 VAL A CA 1
ATOM 716 C C . VAL A 1 91 ? -12.695 5.182 1.686 1.00 97.50 91 VAL A C 1
ATOM 718 O O . VAL A 1 91 ? -13.555 5.453 0.850 1.00 97.50 91 VAL A O 1
ATOM 721 N N . ILE A 1 92 ? -11.436 4.938 1.325 1.00 97.19 92 ILE A N 1
ATOM 722 C CA . ILE A 1 92 ? -10.930 5.000 -0.048 1.00 97.19 92 ILE A CA 1
ATOM 723 C C . ILE A 1 92 ? -10.639 3.581 -0.524 1.00 97.19 92 ILE A C 1
ATOM 725 O O . ILE A 1 92 ? -9.851 2.862 0.085 1.00 97.19 92 ILE A O 1
ATOM 729 N N . TYR A 1 93 ? -11.240 3.199 -1.646 1.00 97.25 93 TYR A N 1
ATOM 730 C CA . TYR A 1 93 ? -11.111 1.861 -2.215 1.00 97.25 93 TYR A CA 1
ATOM 731 C C . TYR A 1 93 ? -10.208 1.891 -3.448 1.00 97.25 93 TYR A C 1
ATOM 733 O O . TYR A 1 93 ? -10.462 2.673 -4.367 1.00 97.25 93 TYR A O 1
ATOM 741 N N . PHE A 1 94 ? -9.201 1.019 -3.495 1.00 95.94 94 PHE A N 1
ATOM 742 C CA . PHE A 1 94 ? -8.309 0.866 -4.649 1.00 95.94 94 PHE A CA 1
ATOM 743 C C . PHE A 1 94 ? -8.357 -0.547 -5.228 1.00 95.94 94 PHE A C 1
ATOM 745 O O . PHE A 1 94 ? -8.313 -1.528 -4.490 1.00 95.94 94 PHE A O 1
ATOM 752 N N . ASP A 1 95 ? -8.390 -0.645 -6.559 1.00 94.12 95 ASP A N 1
ATOM 753 C CA . ASP A 1 95 ? -8.198 -1.915 -7.260 1.00 94.12 95 ASP A CA 1
ATOM 754 C C . ASP A 1 95 ? -6.706 -2.279 -7.251 1.00 94.12 95 ASP A C 1
ATOM 756 O O . ASP A 1 95 ? -5.878 -1.605 -7.868 1.00 94.12 95 ASP A O 1
ATOM 760 N N . LEU A 1 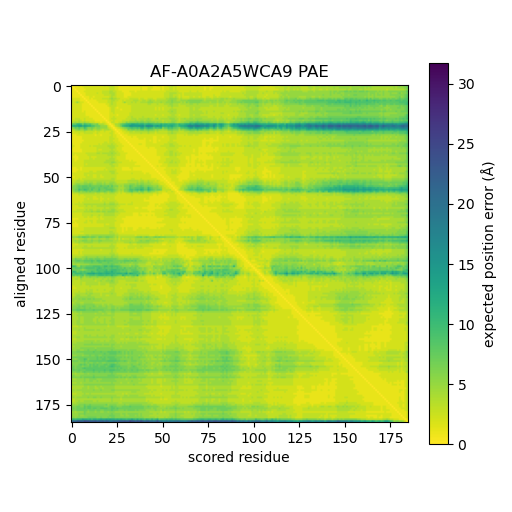96 ? -6.379 -3.339 -6.512 1.00 91.56 96 LEU A N 1
ATOM 761 C CA . LEU A 1 96 ? -5.036 -3.901 -6.384 1.00 91.56 96 LEU A CA 1
ATOM 762 C C . LEU A 1 96 ? -5.023 -5.388 -6.759 1.00 91.56 96 LEU A C 1
ATOM 764 O O . LEU A 1 96 ? -4.144 -6.118 -6.300 1.00 91.56 96 LEU A O 1
ATOM 768 N N . ARG A 1 97 ? -5.965 -5.848 -7.598 1.00 88.94 97 ARG A N 1
ATOM 769 C CA . ARG A 1 97 ? -6.209 -7.277 -7.877 1.00 88.94 97 ARG A CA 1
ATOM 770 C C . ARG A 1 97 ? -4.953 -8.078 -8.216 1.00 88.94 97 ARG A C 1
ATOM 772 O O . ARG A 1 97 ? -4.789 -9.196 -7.747 1.00 88.94 97 ARG A O 1
ATOM 779 N N . GLN A 1 98 ? -4.024 -7.508 -8.985 1.00 88.00 98 GLN A N 1
ATOM 780 C CA . GLN A 1 98 ? -2.765 -8.186 -9.336 1.00 88.00 98 GLN A CA 1
ATOM 781 C C . GLN A 1 98 ? -1.889 -8.498 -8.109 1.00 88.00 98 GLN A C 1
ATOM 783 O O . GLN A 1 98 ? -1.279 -9.562 -8.030 1.00 88.00 98 GLN A O 1
ATOM 788 N N . SER A 1 99 ? -1.845 -7.584 -7.141 1.00 88.94 99 SER A N 1
ATOM 789 C CA . SER A 1 99 ? -1.123 -7.771 -5.881 1.00 88.94 99 SER A CA 1
ATOM 790 C C . SER A 1 99 ? -1.917 -8.652 -4.915 1.00 88.94 99 SER A C 1
ATOM 792 O O . SER A 1 99 ? -1.359 -9.552 -4.288 1.00 88.94 99 SER A O 1
ATOM 794 N N . MET A 1 100 ? -3.233 -8.448 -4.847 1.00 86.94 100 MET A N 1
ATOM 795 C CA . MET A 1 100 ? -4.156 -9.225 -4.019 1.00 86.94 100 MET A CA 1
ATOM 796 C C . MET A 1 100 ? -4.180 -10.712 -4.391 1.00 86.94 100 MET A C 1
ATOM 798 O O . MET A 1 100 ? -4.162 -11.553 -3.498 1.00 86.94 100 MET A O 1
ATOM 802 N N . ASN A 1 101 ? -4.079 -11.054 -5.681 1.00 86.12 101 ASN A N 1
ATOM 803 C CA . ASN A 1 101 ? -3.931 -12.440 -6.150 1.00 86.12 101 ASN A CA 1
ATOM 804 C C . ASN A 1 101 ? -2.664 -13.138 -5.620 1.00 86.12 101 ASN A C 1
ATOM 806 O O . ASN A 1 101 ? -2.593 -14.362 -5.630 1.00 86.12 101 ASN A O 1
ATOM 810 N N . ASN A 1 102 ? -1.678 -12.372 -5.145 1.00 86.12 102 ASN A N 1
ATOM 811 C CA . ASN A 1 102 ? -0.475 -12.868 -4.473 1.00 86.12 102 ASN A CA 1
ATOM 812 C C . ASN A 1 102 ? -0.447 -12.506 -2.974 1.00 86.12 102 ASN A C 1
ATOM 814 O O . ASN A 1 102 ? 0.605 -12.542 -2.339 1.00 86.12 102 ASN A O 1
ATOM 818 N N . GLY A 1 103 ? -1.594 -12.136 -2.398 1.00 81.19 103 GLY A N 1
ATOM 819 C CA . GLY A 1 103 ? -1.754 -11.852 -0.975 1.00 81.19 103 GLY A CA 1
ATOM 820 C C . GLY A 1 103 ? -1.203 -10.502 -0.501 1.00 81.19 103 GLY A C 1
ATOM 821 O O . GLY A 1 103 ? -0.972 -10.329 0.699 1.00 81.19 103 GLY A O 1
ATOM 822 N N . GLY A 1 104 ? -0.976 -9.542 -1.400 1.00 83.62 104 GLY A N 1
ATOM 823 C CA . GLY A 1 104 ? -0.518 -8.193 -1.063 1.00 83.62 104 GLY A CA 1
ATOM 824 C C . GLY A 1 104 ? -1.632 -7.149 -1.161 1.00 83.62 104 GLY A C 1
ATOM 825 O O . GLY A 1 104 ? -1.950 -6.700 -2.259 1.00 83.62 104 GLY A O 1
ATOM 826 N N . GLY A 1 105 ? -2.184 -6.705 -0.031 1.00 85.44 105 GLY A N 1
ATOM 827 C CA . GLY A 1 105 ? -3.116 -5.572 0.003 1.00 85.44 105 GLY A CA 1
ATOM 828 C C . GLY A 1 105 ? -2.416 -4.203 0.113 1.00 85.44 105 GLY A C 1
ATOM 829 O O . GLY A 1 105 ? -1.184 -4.113 0.029 1.00 85.44 105 GLY A O 1
ATOM 830 N N . PRO A 1 106 ? -3.178 -3.113 0.333 1.00 88.62 106 PRO A N 1
ATOM 831 C CA . PRO A 1 106 ? -2.649 -1.749 0.394 1.00 88.62 106 PRO A CA 1
ATOM 832 C C . PRO A 1 106 ? -1.513 -1.560 1.404 1.00 88.62 106 PRO A C 1
ATOM 834 O O . PRO A 1 106 ? -0.570 -0.810 1.147 1.00 88.62 106 PRO A O 1
ATOM 837 N N . ALA A 1 107 ? -1.588 -2.206 2.570 1.00 91.62 107 ALA A N 1
ATOM 838 C CA . ALA A 1 107 ? -0.549 -2.115 3.589 1.00 91.62 107 ALA A CA 1
ATOM 839 C C . ALA A 1 107 ? 0.711 -2.912 3.228 1.00 91.62 107 ALA A C 1
ATOM 841 O O . ALA A 1 107 ? 1.807 -2.487 3.592 1.00 91.62 107 ALA A O 1
ATOM 842 N N . CYS A 1 108 ? 0.587 -4.037 2.523 1.00 93.38 108 CYS A N 1
ATOM 843 C CA . CYS A 1 108 ? 1.742 -4.843 2.112 1.00 93.38 108 CYS A CA 1
ATOM 844 C C . CYS A 1 108 ? 2.634 -4.120 1.090 1.00 93.38 108 CYS A C 1
ATOM 846 O O . CYS A 1 108 ? 3.839 -4.345 1.063 1.00 93.38 108 CYS A O 1
ATOM 848 N N . LEU A 1 109 ? 2.065 -3.219 0.285 1.00 94.50 109 LEU A N 1
ATOM 849 C CA . LEU A 1 109 ? 2.771 -2.506 -0.787 1.00 94.50 109 LEU A CA 1
ATOM 850 C C . LEU A 1 109 ? 3.560 -1.269 -0.325 1.00 94.50 109 LEU A C 1
ATOM 852 O O . LEU A 1 109 ? 4.067 -0.518 -1.156 1.00 94.50 109 LEU A O 1
ATOM 856 N N . ARG A 1 110 ? 3.656 -1.014 0.987 1.00 95.94 110 ARG A N 1
ATOM 857 C CA . ARG A 1 110 ? 4.288 0.205 1.514 1.00 95.94 110 ARG A CA 1
ATOM 858 C C . ARG A 1 110 ? 5.102 -0.021 2.774 1.00 95.94 110 ARG A C 1
ATOM 860 O O . ARG A 1 110 ? 4.722 -0.786 3.663 1.00 95.94 110 ARG A O 1
ATOM 867 N N . LEU A 1 111 ? 6.138 0.800 2.909 1.00 96.62 111 LEU A N 1
ATOM 868 C CA . LEU A 1 111 ? 6.912 0.987 4.130 1.00 96.62 111 LEU A CA 1
ATOM 869 C C . LEU A 1 111 ? 6.608 2.372 4.717 1.00 96.62 111 LEU A C 1
ATOM 871 O O . LEU A 1 111 ? 6.678 3.374 4.011 1.00 96.62 111 LEU A O 1
ATOM 875 N N . ARG A 1 112 ? 6.266 2.436 6.009 1.00 97.06 112 ARG A N 1
ATOM 876 C CA . ARG A 1 112 ? 6.079 3.713 6.716 1.00 97.06 112 ARG A CA 1
ATOM 877 C C . ARG A 1 112 ? 7.419 4.176 7.275 1.00 97.06 112 ARG A C 1
ATOM 879 O O . ARG A 1 112 ? 8.003 3.472 8.093 1.00 97.06 112 ARG A O 1
ATOM 886 N N . VAL A 1 113 ? 7.863 5.360 6.867 1.00 96.50 113 VAL A N 1
ATOM 887 C CA . VAL A 1 113 ? 9.078 6.005 7.378 1.00 96.50 113 VAL A CA 1
ATOM 888 C C . VAL A 1 113 ? 8.712 7.426 7.789 1.00 96.50 113 VAL A C 1
ATOM 890 O O . VAL A 1 113 ? 8.303 8.225 6.952 1.00 96.50 113 VAL A O 1
ATOM 893 N N . VAL A 1 114 ? 8.816 7.730 9.084 1.00 96.31 114 VAL A N 1
ATOM 894 C CA . VAL A 1 114 ? 8.644 9.100 9.583 1.00 96.31 114 VAL A CA 1
ATOM 895 C C . VAL A 1 114 ? 9.946 9.847 9.328 1.00 96.31 114 VAL A C 1
ATOM 897 O O . VAL A 1 114 ? 11.005 9.387 9.750 1.00 96.31 114 VAL A O 1
ATOM 900 N N . MET A 1 115 ? 9.866 10.971 8.620 1.00 95.94 115 MET A N 1
ATOM 901 C CA . MET A 1 115 ? 11.027 11.771 8.235 1.00 95.94 115 MET A CA 1
ATOM 902 C C . MET A 1 115 ? 10.801 13.242 8.578 1.00 95.94 115 MET A C 1
ATOM 904 O O . MET A 1 115 ? 9.686 13.744 8.441 1.00 95.94 115 MET A O 1
ATOM 908 N N . SER A 1 116 ? 11.859 13.934 8.999 1.00 97.56 116 SER A N 1
ATOM 909 C CA . SER A 1 116 ? 11.856 15.394 9.128 1.00 97.56 116 SER A CA 1
ATOM 910 C C . SER A 1 116 ? 11.951 16.075 7.758 1.00 97.56 116 SER A C 1
ATOM 912 O O . SER A 1 116 ? 12.394 15.473 6.776 1.00 97.56 116 SER A O 1
ATOM 914 N N . GLU A 1 117 ? 11.599 17.361 7.690 1.00 96.38 117 GLU A N 1
ATOM 915 C CA . GLU A 1 117 ? 11.761 18.168 6.470 1.00 96.38 117 GLU A CA 1
ATOM 916 C C . GLU A 1 117 ? 13.215 18.200 5.980 1.00 96.38 117 GLU A C 1
ATOM 918 O O . GLU A 1 117 ? 13.472 18.130 4.778 1.00 96.38 117 GLU A O 1
ATOM 923 N N . GLU A 1 118 ? 14.179 18.242 6.904 1.00 97.56 118 GLU A N 1
ATOM 924 C CA . GLU A 1 118 ? 15.607 18.181 6.588 1.00 97.56 118 GLU A CA 1
ATOM 925 C C . GLU A 1 118 ? 15.986 16.838 5.949 1.00 97.56 118 GLU A C 1
ATOM 927 O O . GLU A 1 118 ? 16.673 16.809 4.928 1.00 97.56 118 GLU A O 1
ATOM 932 N N . GLN A 1 119 ? 15.511 15.716 6.503 1.00 96.81 119 GLN A N 1
ATOM 933 C CA . GLN A 1 119 ? 15.764 14.385 5.942 1.00 96.8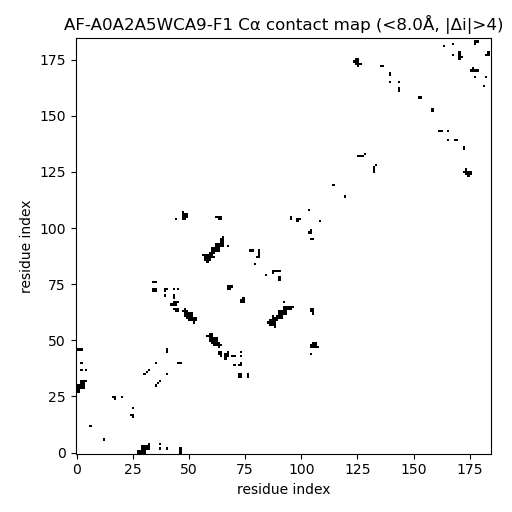1 119 GLN A CA 1
ATOM 934 C C . GLN A 1 119 ? 15.146 14.227 4.548 1.00 96.81 119 GLN A C 1
ATOM 936 O O . GLN A 1 119 ? 15.765 13.629 3.668 1.00 96.81 119 GLN A O 1
ATOM 941 N N . ILE A 1 120 ? 13.948 14.782 4.335 1.00 96.12 120 ILE A N 1
ATOM 942 C CA . ILE A 1 120 ? 13.281 14.805 3.026 1.00 96.12 120 ILE A CA 1
ATOM 943 C C . ILE A 1 120 ? 14.103 15.637 2.034 1.00 96.12 120 ILE A C 1
ATOM 945 O O . ILE A 1 120 ? 14.437 15.156 0.954 1.00 96.12 120 ILE A O 1
ATOM 949 N N . THR A 1 121 ? 14.489 16.855 2.417 1.00 95.75 121 THR A N 1
ATOM 950 C CA . THR A 1 121 ? 15.224 17.796 1.554 1.00 95.75 121 THR A CA 1
ATOM 951 C C . THR A 1 121 ? 16.619 17.285 1.188 1.00 95.75 121 THR A C 1
ATOM 953 O O . THR A 1 121 ? 17.085 17.492 0.069 1.00 95.75 121 THR A O 1
ATOM 956 N N . ASN A 1 122 ? 17.277 16.568 2.102 1.00 96.44 122 ASN A N 1
ATOM 957 C CA . ASN A 1 122 ? 18.603 15.992 1.878 1.00 96.44 122 ASN A CA 1
ATOM 958 C C . ASN A 1 122 ? 18.580 14.674 1.082 1.00 96.44 122 ASN A C 1
ATOM 960 O O . ASN A 1 122 ? 19.643 14.153 0.726 1.00 96.44 122 ASN A O 1
ATOM 964 N N . CYS A 1 123 ? 17.403 14.124 0.768 1.00 95.69 123 CYS A N 1
ATOM 965 C CA . CYS A 1 123 ? 17.296 12.938 -0.073 1.00 95.69 123 CYS A CA 1
ATOM 966 C C . CYS A 1 123 ? 17.632 13.286 -1.532 1.00 95.69 123 CYS A C 1
ATOM 968 O O . CYS A 1 123 ? 16.877 13.958 -2.232 1.00 95.69 123 CYS A O 1
ATOM 970 N N . LYS A 1 124 ? 18.781 12.804 -2.012 1.00 95.00 124 LYS A N 1
ATOM 971 C CA . LYS A 1 124 ? 19.242 13.054 -3.390 1.00 95.00 124 LYS A CA 1
ATOM 972 C C . LYS A 1 124 ? 18.524 12.192 -4.434 1.00 95.00 124 LYS A C 1
ATOM 974 O O . LYS A 1 124 ? 18.518 12.543 -5.616 1.00 95.00 124 LYS A O 1
ATOM 979 N N . ALA A 1 125 ? 17.942 11.074 -4.001 1.00 97.00 125 ALA A N 1
ATOM 980 C CA . ALA A 1 125 ? 17.174 10.186 -4.857 1.00 97.00 125 ALA A CA 1
ATOM 981 C C . ALA A 1 125 ? 15.836 10.837 -5.232 1.00 97.00 125 ALA A C 1
ATOM 983 O O . ALA A 1 125 ? 15.165 11.467 -4.415 1.00 97.00 125 ALA A O 1
ATOM 984 N N . ARG A 1 126 ? 15.409 10.658 -6.479 1.00 97.69 126 ARG A N 1
ATOM 985 C CA . ARG A 1 126 ? 14.125 11.156 -6.977 1.00 97.69 126 ARG A CA 1
ATOM 986 C C . ARG A 1 126 ? 13.030 10.126 -6.700 1.00 97.69 126 ARG A C 1
ATOM 988 O O . ARG A 1 126 ? 12.534 9.489 -7.621 1.00 97.69 126 ARG A O 1
ATOM 995 N N . VAL A 1 127 ? 12.689 9.954 -5.423 1.00 96.69 127 VAL A N 1
ATOM 996 C CA . VAL A 1 127 ? 11.757 8.907 -4.950 1.00 96.69 127 VAL A CA 1
ATOM 997 C C . VAL A 1 127 ? 10.476 9.448 -4.317 1.00 96.69 127 VAL A C 1
ATOM 999 O O . VAL A 1 127 ? 9.519 8.701 -4.140 1.00 96.69 127 VAL A O 1
ATOM 1002 N N . PHE A 1 128 ? 10.414 10.748 -4.020 1.00 97.00 128 PHE A N 1
ATOM 1003 C CA . PHE A 1 128 ? 9.170 11.383 -3.597 1.00 97.00 128 PHE A CA 1
ATOM 1004 C C . PHE A 1 128 ? 8.248 11.572 -4.801 1.00 97.00 128 PHE A C 1
ATOM 1006 O O . PHE A 1 128 ? 8.606 12.237 -5.782 1.00 97.00 128 PHE A O 1
ATOM 1013 N N . LEU A 1 129 ? 7.066 10.956 -4.733 1.00 97.19 129 LEU A N 1
ATOM 1014 C CA . LEU A 1 129 ? 6.100 11.000 -5.819 1.00 97.19 129 LEU A CA 1
ATOM 1015 C C . LEU A 1 129 ? 5.653 12.444 -6.071 1.00 97.19 129 LEU A C 1
ATOM 1017 O O . LEU A 1 129 ? 5.267 13.175 -5.166 1.00 97.19 129 LEU A O 1
ATOM 1021 N N . SER A 1 130 ? 5.716 12.834 -7.334 1.00 97.31 130 SER A N 1
ATOM 1022 C CA . SER A 1 130 ? 5.234 14.105 -7.868 1.00 97.31 130 SER A CA 1
ATOM 1023 C C . SER A 1 130 ? 4.593 13.825 -9.218 1.00 97.31 130 SER A C 1
ATOM 1025 O O . SER A 1 130 ? 4.894 12.798 -9.827 1.00 97.31 130 SER A O 1
ATOM 1027 N N . ASP A 1 131 ? 3.787 14.743 -9.746 1.00 98.12 131 ASP A N 1
ATOM 1028 C CA . ASP A 1 131 ? 3.172 14.558 -11.067 1.00 98.12 131 ASP A CA 1
ATOM 1029 C C . ASP A 1 131 ? 4.209 14.308 -12.171 1.00 98.12 131 ASP A C 1
ATOM 1031 O O . ASP A 1 131 ? 3.969 13.552 -13.111 1.00 98.12 131 ASP A O 1
ATOM 1035 N N . ALA A 1 132 ? 5.386 14.931 -12.056 1.00 98.25 132 ALA A N 1
ATOM 1036 C CA . ALA A 1 132 ? 6.490 14.707 -12.979 1.00 98.25 132 ALA A CA 1
ATOM 1037 C C . ALA A 1 132 ? 7.045 13.281 -12.859 1.00 98.25 132 ALA A C 1
ATOM 1039 O O . ALA A 1 132 ? 7.164 12.596 -13.870 1.00 98.25 132 ALA A O 1
ATOM 1040 N N . LEU A 1 133 ? 7.350 12.821 -11.638 1.00 98.56 133 LEU A N 1
ATOM 1041 C CA . LEU A 1 133 ? 7.862 11.463 -11.433 1.00 98.56 133 LEU A CA 1
ATOM 1042 C C . LEU A 1 133 ? 6.814 10.411 -11.815 1.00 98.56 133 LEU A C 1
ATOM 1044 O O . LEU A 1 133 ? 7.154 9.428 -12.458 1.00 98.56 133 LEU A O 1
ATOM 1048 N N . TYR A 1 134 ? 5.541 10.648 -11.498 1.00 98.50 134 TYR A N 1
ATOM 1049 C CA . TYR A 1 134 ? 4.433 9.785 -11.896 1.00 98.50 134 TYR A CA 1
ATOM 1050 C C . TYR A 1 134 ? 4.368 9.601 -13.417 1.00 98.50 134 TYR A C 1
ATOM 1052 O O . TYR A 1 134 ? 4.297 8.471 -13.893 1.00 98.50 134 TYR A O 1
ATOM 1060 N N . ARG A 1 135 ? 4.431 10.694 -14.193 1.00 98.50 135 ARG A N 1
ATOM 1061 C CA . ARG A 1 135 ? 4.422 10.620 -15.664 1.00 98.50 135 ARG A CA 1
ATOM 1062 C C . ARG A 1 135 ? 5.621 9.850 -16.211 1.00 98.50 135 ARG A C 1
ATOM 1064 O O . ARG A 1 135 ? 5.444 9.035 -17.114 1.00 98.50 135 ARG A O 1
ATOM 1071 N N . ASP A 1 136 ? 6.808 10.085 -15.657 1.00 98.56 136 ASP A N 1
ATOM 1072 C CA . ASP A 1 136 ? 8.023 9.389 -16.087 1.00 98.56 136 ASP A CA 1
ATOM 1073 C C . ASP A 1 136 ? 7.944 7.888 -15.786 1.00 98.56 136 ASP A C 1
ATOM 1075 O O . ASP A 1 136 ? 8.224 7.074 -16.663 1.00 98.56 136 ASP A O 1
ATOM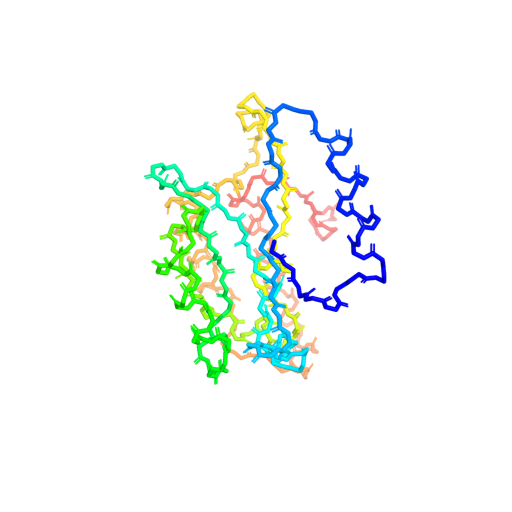 1079 N N . LEU A 1 137 ? 7.498 7.519 -14.580 1.00 98.69 137 LEU A N 1
ATOM 1080 C CA . LEU A 1 137 ? 7.303 6.123 -14.186 1.00 98.69 137 LEU A CA 1
ATOM 1081 C C . LEU A 1 137 ? 6.233 5.446 -15.038 1.00 98.69 137 LEU A C 1
ATOM 1083 O O . LEU A 1 137 ? 6.446 4.330 -15.493 1.00 98.69 137 LEU A O 1
ATOM 1087 N N . LYS A 1 138 ? 5.111 6.120 -15.308 1.00 98.31 138 LYS A N 1
ATOM 1088 C CA . LYS A 1 138 ? 4.051 5.579 -16.164 1.00 98.31 138 LYS A CA 1
ATOM 1089 C C . LYS A 1 138 ? 4.570 5.284 -17.570 1.00 98.31 138 LYS A C 1
ATOM 1091 O O . LYS A 1 138 ? 4.381 4.178 -18.062 1.00 98.31 138 LYS A O 1
ATOM 1096 N N . LYS A 1 139 ? 5.280 6.236 -18.180 1.00 98.44 139 LYS A N 1
ATOM 1097 C CA . LYS A 1 139 ? 5.892 6.045 -19.501 1.00 98.44 139 LYS A CA 1
ATOM 1098 C C . LYS A 1 139 ? 6.921 4.911 -19.489 1.00 98.44 139 LYS A C 1
ATOM 1100 O O . LYS A 1 139 ? 6.985 4.133 -20.434 1.00 98.44 139 LYS A O 1
ATOM 1105 N N . TRP A 1 140 ? 7.724 4.817 -18.430 1.00 98.69 140 TRP A N 1
ATOM 1106 C CA . TRP A 1 140 ? 8.689 3.734 -18.257 1.00 98.69 140 TRP A CA 1
ATOM 1107 C C . TRP A 1 140 ? 7.998 2.368 -18.120 1.00 98.69 140 TRP A C 1
ATOM 1109 O O . TRP A 1 140 ? 8.436 1.417 -18.762 1.00 98.69 140 TRP A O 1
ATOM 1119 N N . ILE A 1 141 ? 6.891 2.273 -17.376 1.00 98.19 141 ILE A N 1
ATOM 1120 C CA . ILE A 1 141 ? 6.080 1.050 -17.273 1.00 98.19 141 ILE A CA 1
ATOM 1121 C C . ILE A 1 141 ? 5.524 0.668 -18.649 1.00 98.19 141 ILE A C 1
ATOM 1123 O O . ILE A 1 141 ? 5.738 -0.453 -19.097 1.00 98.19 141 ILE A O 1
ATOM 1127 N N . GLU A 1 142 ? 4.865 1.601 -19.342 1.00 97.94 142 GLU A N 1
ATOM 1128 C CA . GLU A 1 14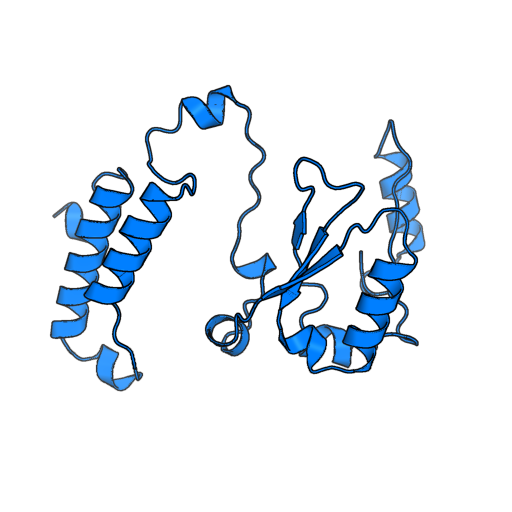2 ? 4.248 1.368 -20.659 1.00 97.94 142 GLU A CA 1
ATOM 1129 C C . GLU A 1 142 ? 5.259 0.922 -21.726 1.00 97.94 142 GLU A C 1
ATOM 1131 O O . GLU A 1 142 ? 4.901 0.181 -22.637 1.00 97.94 142 GLU A O 1
ATOM 1136 N N . ALA A 1 143 ? 6.517 1.357 -21.618 1.00 97.75 143 ALA A N 1
ATOM 1137 C CA . ALA A 1 143 ? 7.576 0.986 -22.550 1.00 97.75 143 ALA A CA 1
ATOM 1138 C C . ALA A 1 143 ? 8.232 -0.373 -22.245 1.00 97.75 143 ALA A C 1
ATOM 1140 O O . ALA A 1 143 ? 8.780 -0.979 -23.162 1.00 97.75 143 ALA A O 1
ATOM 1141 N N . ASN A 1 144 ? 8.218 -0.829 -20.986 1.00 98.00 144 ASN A N 1
ATOM 1142 C CA . ASN A 1 144 ? 9.040 -1.964 -20.544 1.00 98.00 144 ASN A CA 1
ATOM 1143 C C . ASN A 1 144 ? 8.237 -3.178 -20.044 1.00 98.00 144 ASN A C 1
ATOM 1145 O O . ASN A 1 144 ? 8.768 -4.285 -20.027 1.00 98.00 144 ASN A O 1
ATOM 1149 N N . TYR A 1 145 ? 6.984 -3.012 -19.610 1.00 97.31 145 TYR A N 1
ATOM 1150 C CA . TYR A 1 145 ? 6.213 -4.110 -19.020 1.00 97.31 145 TYR A CA 1
ATOM 1151 C C . TYR A 1 145 ? 5.439 -4.877 -20.090 1.00 97.31 145 TYR A C 1
ATOM 1153 O O . TYR A 1 145 ? 4.668 -4.306 -20.861 1.00 97.31 145 TYR A O 1
ATOM 1161 N N . ARG A 1 146 ? 5.580 -6.206 -20.082 1.00 96.44 146 ARG A N 1
ATOM 1162 C CA . ARG A 1 146 ? 4.721 -7.101 -20.865 1.00 96.44 146 ARG A CA 1
ATOM 1163 C C . ARG A 1 146 ? 3.303 -7.090 -20.281 1.00 96.44 146 ARG A C 1
ATOM 1165 O O . ARG A 1 146 ? 3.120 -7.090 -19.066 1.00 96.44 146 ARG A O 1
ATOM 1172 N N . THR A 1 147 ? 2.285 -7.150 -21.137 1.00 94.94 147 THR A N 1
ATOM 1173 C CA . THR A 1 147 ? 0.875 -7.230 -20.701 1.00 94.94 147 THR A CA 1
ATOM 1174 C C . THR A 1 147 ? 0.466 -8.630 -20.231 1.00 94.94 147 THR A C 1
ATOM 1176 O O . THR A 1 147 ? -0.610 -8.801 -19.662 1.00 94.94 147 THR A O 1
ATOM 1179 N N . ARG A 1 148 ? 1.310 -9.639 -20.480 1.00 95.56 148 ARG A N 1
ATOM 1180 C CA . ARG A 1 148 ? 1.176 -11.020 -20.010 1.00 95.56 148 ARG A CA 1
ATOM 1181 C C . ARG A 1 148 ? 2.568 -11.577 -19.722 1.00 95.56 148 ARG A C 1
ATOM 1183 O O . ARG A 1 148 ? 3.483 -11.355 -20.510 1.00 95.56 148 ARG A O 1
ATOM 1190 N N . LEU A 1 149 ? 2.689 -12.325 -18.631 1.00 95.81 149 LEU A N 1
ATOM 1191 C CA . LEU A 1 149 ? 3.883 -13.084 -18.285 1.00 95.81 149 LEU A CA 1
ATOM 1192 C C . LEU A 1 149 ? 3.450 -14.424 -17.681 1.00 95.81 149 LEU A C 1
ATOM 1194 O O . LEU A 1 149 ? 2.631 -14.447 -16.762 1.00 95.81 149 LEU A O 1
ATOM 1198 N N . ALA A 1 150 ? 3.961 -15.523 -18.221 1.00 96.62 150 ALA A N 1
ATOM 1199 C CA . ALA A 1 150 ? 3.753 -16.881 -17.733 1.00 96.62 150 ALA A CA 1
ATOM 1200 C C . ALA A 1 150 ? 5.082 -17.479 -17.229 1.00 96.62 150 ALA A C 1
ATOM 1202 O O . ALA A 1 150 ? 6.149 -16.994 -17.610 1.00 96.62 150 ALA A O 1
ATOM 1203 N N . PRO A 1 151 ? 5.058 -18.523 -16.380 1.00 97.12 151 PRO A N 1
ATOM 1204 C CA . PRO A 1 151 ? 6.280 -19.132 -15.852 1.00 97.12 151 PRO A CA 1
ATOM 1205 C C . PRO A 1 151 ? 7.273 -19.584 -16.931 1.00 97.12 151 PRO A C 1
ATOM 1207 O O . PRO A 1 151 ? 8.480 -19.497 -16.727 1.00 97.12 151 PRO A O 1
ATOM 1210 N N . GLU A 1 152 ? 6.788 -20.026 -18.091 1.00 97.25 152 GLU A N 1
ATOM 1211 C CA . GLU A 1 152 ? 7.629 -20.480 -19.203 1.00 97.25 152 GLU A CA 1
ATOM 1212 C C . GLU A 1 152 ? 8.397 -19.324 -19.859 1.00 97.25 152 GLU A C 1
ATOM 1214 O O . GLU A 1 152 ? 9.514 -19.521 -20.339 1.00 97.25 152 GLU A O 1
ATOM 1219 N N . ASP A 1 153 ? 7.840 -18.108 -19.822 1.00 97.06 153 ASP A N 1
ATOM 1220 C CA . ASP A 1 153 ? 8.483 -16.904 -20.357 1.00 97.06 153 ASP A CA 1
ATOM 1221 C C . ASP A 1 153 ? 9.740 -16.533 -19.551 1.00 97.06 153 ASP A C 1
ATOM 1223 O O . ASP A 1 153 ? 10.607 -15.823 -20.050 1.00 97.06 153 ASP A O 1
ATOM 1227 N N . LEU A 1 154 ? 9.887 -17.040 -18.319 1.00 97.19 154 LEU A N 1
ATOM 1228 C CA . LEU A 1 154 ? 11.079 -16.813 -17.494 1.00 97.19 154 LEU A CA 1
ATOM 1229 C C . LEU A 1 154 ? 12.343 -17.458 -18.081 1.00 97.19 154 LEU A C 1
ATOM 1231 O O . LEU A 1 154 ? 13.451 -17.074 -17.710 1.00 97.19 154 LEU A O 1
ATOM 1235 N N . ALA A 1 155 ? 12.190 -18.429 -18.987 1.00 97.00 155 ALA A N 1
ATOM 1236 C CA . ALA A 1 155 ? 13.304 -19.054 -19.692 1.00 97.00 155 ALA A CA 1
ATOM 1237 C C . ALA A 1 155 ? 13.770 -18.255 -20.926 1.00 97.00 155 ALA A C 1
ATOM 1239 O O . ALA A 1 155 ? 14.805 -18.592 -21.499 1.00 97.00 155 ALA A O 1
ATOM 1240 N N . ASP A 1 156 ? 13.031 -17.220 -21.345 1.00 97.12 156 ASP A N 1
ATOM 1241 C CA . ASP A 1 156 ? 13.357 -16.379 -22.499 1.00 97.12 156 ASP A CA 1
ATOM 1242 C C . ASP A 1 156 ? 14.553 -15.452 -22.192 1.00 97.12 156 ASP A C 1
ATOM 1244 O O . ASP A 1 156 ? 14.439 -14.545 -21.361 1.00 97.12 156 ASP A O 1
ATOM 1248 N N . PRO A 1 157 ? 15.705 -15.597 -22.877 1.00 96.81 157 PRO A N 1
ATOM 1249 C CA . PRO A 1 157 ? 16.845 -14.705 -22.678 1.00 96.81 157 PRO A CA 1
ATOM 1250 C C . PRO A 1 157 ? 16.543 -13.239 -23.020 1.00 96.81 157 PRO A C 1
ATOM 1252 O O . PRO A 1 157 ? 17.220 -12.345 -22.505 1.00 96.81 157 PRO A O 1
ATOM 1255 N N . ALA A 1 158 ? 15.550 -12.964 -23.875 1.00 96.75 158 ALA A N 1
ATOM 1256 C CA . ALA A 1 158 ? 15.143 -11.597 -24.181 1.00 96.75 158 ALA A CA 1
ATOM 1257 C C . ALA A 1 158 ? 14.547 -10.903 -22.949 1.00 96.75 158 ALA A C 1
ATOM 1259 O O . ALA A 1 158 ? 14.900 -9.755 -22.685 1.00 96.75 158 ALA A O 1
ATOM 1260 N N . LEU A 1 159 ? 13.762 -11.619 -22.131 1.00 97.94 159 LEU A N 1
ATOM 1261 C CA . LEU A 1 159 ? 13.200 -11.089 -20.885 1.00 97.94 159 LEU A CA 1
ATOM 1262 C C . LEU A 1 159 ? 14.299 -10.616 -19.922 1.00 97.94 159 LEU A C 1
ATOM 1264 O O . LEU A 1 159 ? 14.167 -9.571 -19.291 1.00 97.94 159 LEU A O 1
ATOM 1268 N N . LEU A 1 160 ? 15.417 -11.346 -19.828 1.00 96.94 160 LEU A N 1
ATOM 1269 C CA . LEU A 1 160 ? 16.552 -10.927 -18.999 1.00 96.94 160 LEU A CA 1
ATOM 1270 C C . LEU A 1 160 ? 17.141 -9.589 -19.472 1.00 96.94 160 LEU A C 1
ATOM 1272 O O . LEU A 1 160 ? 17.438 -8.718 -18.651 1.00 96.94 160 LEU A O 1
ATOM 1276 N N . ASN A 1 161 ? 17.320 -9.431 -20.785 1.00 96.75 161 ASN A N 1
ATOM 1277 C CA . ASN A 1 161 ? 17.861 -8.204 -21.366 1.00 96.75 161 ASN A CA 1
ATOM 1278 C C . ASN A 1 161 ? 16.891 -7.027 -21.193 1.00 96.75 161 ASN A C 1
ATOM 1280 O O . ASN A 1 161 ? 17.323 -5.949 -20.787 1.00 96.75 161 ASN A O 1
ATOM 1284 N N . GLU A 1 162 ? 15.593 -7.253 -21.419 1.00 97.62 162 GLU A N 1
ATOM 1285 C CA . GLU A 1 162 ? 14.518 -6.285 -21.167 1.00 97.62 162 GLU A CA 1
ATOM 1286 C C . GLU A 1 162 ? 14.537 -5.814 -19.705 1.00 97.62 162 GLU A C 1
ATOM 1288 O O . GLU A 1 162 ? 14.587 -4.613 -19.445 1.00 97.62 162 GLU A O 1
ATOM 1293 N N . CYS A 1 163 ? 14.590 -6.743 -18.743 1.00 97.56 163 CYS A N 1
ATOM 1294 C CA . CYS A 1 163 ? 14.652 -6.428 -17.316 1.00 97.56 163 CYS A CA 1
ATOM 1295 C C . CYS A 1 163 ? 15.876 -5.574 -16.961 1.00 97.56 163 CYS A C 1
ATOM 1297 O O . CYS A 1 163 ? 15.740 -4.565 -16.272 1.00 97.56 163 CYS A O 1
ATOM 1299 N N . ARG A 1 164 ? 17.073 -5.944 -17.435 1.00 97.88 164 ARG A N 1
ATOM 1300 C CA . ARG A 1 164 ? 18.302 -5.177 -17.162 1.00 97.88 164 ARG A CA 1
ATOM 1301 C C . ARG A 1 164 ? 18.226 -3.768 -17.744 1.00 97.88 164 ARG A C 1
ATOM 1303 O O . ARG A 1 164 ? 18.475 -2.802 -17.028 1.00 97.88 164 ARG A O 1
ATOM 1310 N N . GLN A 1 165 ? 17.800 -3.643 -18.999 1.00 97.88 165 GLN A N 1
ATOM 1311 C CA . GLN A 1 165 ? 17.629 -2.346 -19.649 1.00 97.88 165 GLN A CA 1
ATOM 1312 C C . GLN A 1 165 ? 16.591 -1.477 -18.924 1.00 97.88 165 GLN A C 1
ATOM 1314 O O . GLN A 1 165 ? 16.819 -0.283 -18.709 1.00 97.88 165 GLN A O 1
ATOM 1319 N N . ALA A 1 166 ? 15.464 -2.064 -18.520 1.00 98.44 166 ALA A N 1
ATOM 1320 C CA . ALA A 1 166 ? 14.425 -1.365 -17.779 1.00 98.44 166 ALA A CA 1
ATOM 1321 C C . ALA A 1 166 ? 14.952 -0.870 -16.423 1.00 98.44 166 ALA A C 1
ATOM 1323 O O . ALA A 1 166 ? 14.743 0.293 -16.074 1.00 98.44 166 ALA A O 1
ATOM 1324 N N . LEU A 1 167 ? 15.679 -1.708 -15.678 1.00 98.50 167 LEU A N 1
ATOM 1325 C CA . LEU A 1 167 ? 16.271 -1.334 -14.392 1.00 98.50 167 LEU A CA 1
ATOM 1326 C C . LEU A 1 167 ? 17.344 -0.243 -14.535 1.00 98.50 167 LEU A C 1
ATOM 1328 O O . LEU A 1 167 ? 17.345 0.701 -13.745 1.00 98.50 167 LEU A O 1
ATOM 1332 N N . ASP A 1 168 ? 18.186 -0.287 -15.570 1.00 98.12 168 ASP A N 1
ATOM 1333 C CA . ASP A 1 168 ? 19.144 0.788 -15.875 1.00 98.12 168 ASP A CA 1
ATOM 1334 C C . ASP A 1 168 ? 18.447 2.136 -16.085 1.00 98.12 168 ASP A C 1
ATOM 1336 O O . ASP A 1 168 ? 18.803 3.154 -15.478 1.00 98.12 168 ASP A O 1
ATOM 1340 N N . GLN A 1 169 ? 17.390 2.144 -16.897 1.00 98.25 169 GLN A N 1
ATOM 1341 C CA . GLN A 1 169 ? 16.578 3.340 -17.105 1.00 98.25 169 GLN A CA 1
ATOM 1342 C C . GLN A 1 169 ? 15.942 3.816 -15.795 1.00 98.25 169 GLN A C 1
ATOM 1344 O O . GLN A 1 169 ? 15.960 5.013 -15.503 1.00 98.25 169 GLN A O 1
ATOM 1349 N N . LEU A 1 170 ? 15.417 2.896 -14.980 1.00 98.62 170 LEU A N 1
ATOM 1350 C CA . LEU A 1 170 ? 14.763 3.232 -13.720 1.00 98.62 170 LEU A CA 1
ATOM 1351 C C . LEU A 1 170 ? 15.741 3.852 -12.716 1.00 98.62 170 LEU A C 1
ATOM 1353 O O . LEU A 1 170 ? 15.420 4.878 -12.119 1.00 98.62 170 LEU A O 1
ATOM 1357 N N . THR A 1 171 ? 16.948 3.296 -12.560 1.00 98.25 171 THR A N 1
ATOM 1358 C CA . THR A 1 171 ? 17.975 3.887 -11.678 1.00 98.25 171 THR A CA 1
ATOM 1359 C C . THR A 1 171 ? 18.357 5.303 -12.103 1.00 98.25 171 THR A C 1
ATOM 1361 O O . THR A 1 171 ? 18.580 6.163 -11.246 1.00 98.25 171 THR A O 1
ATOM 1364 N N . THR A 1 172 ? 18.346 5.577 -13.410 1.00 98.06 172 THR A N 1
ATOM 1365 C CA . THR A 1 172 ? 18.553 6.921 -13.962 1.00 98.06 172 THR A CA 1
ATOM 1366 C C . THR A 1 172 ? 17.383 7.850 -13.625 1.00 98.06 172 THR A C 1
ATOM 1368 O O . THR A 1 172 ? 17.602 8.943 -13.100 1.00 98.06 172 THR A O 1
ATOM 1371 N N . ILE A 1 173 ? 16.138 7.410 -13.858 1.00 98.44 173 ILE A N 1
ATOM 1372 C CA . ILE A 1 173 ? 14.915 8.172 -13.535 1.00 98.44 173 ILE A CA 1
ATOM 1373 C C . ILE A 1 173 ? 14.866 8.526 -12.043 1.00 98.44 173 ILE A C 1
ATOM 1375 O O . ILE A 1 173 ? 14.533 9.660 -11.688 1.00 98.44 173 ILE A O 1
ATOM 1379 N N . LEU A 1 174 ? 15.212 7.567 -11.181 1.00 98.50 174 LEU A N 1
ATOM 1380 C CA . LEU A 1 174 ? 15.162 7.680 -9.723 1.00 98.50 174 LEU A CA 1
ATOM 1381 C C . LEU A 1 174 ? 16.439 8.271 -9.103 1.00 98.50 174 LEU A C 1
ATOM 1383 O O . LEU A 1 174 ? 16.473 8.499 -7.895 1.00 98.50 174 LEU A O 1
ATOM 1387 N N . LYS A 1 175 ? 17.478 8.559 -9.898 1.00 98.00 175 LYS A N 1
ATOM 1388 C CA . LYS A 1 175 ? 18.780 9.080 -9.438 1.00 98.00 175 LYS A CA 1
ATOM 1389 C C . LYS A 1 175 ? 19.428 8.228 -8.337 1.00 98.00 175 LYS A C 1
ATOM 1391 O O . LYS A 1 175 ? 19.934 8.763 -7.352 1.00 98.00 175 LYS A O 1
ATOM 1396 N N . LEU A 1 176 ? 19.397 6.908 -8.500 1.00 97.44 176 LEU A N 1
ATOM 1397 C CA . LEU A 1 176 ? 19.940 5.965 -7.514 1.00 97.44 176 LEU A CA 1
ATOM 1398 C C . LEU A 1 176 ? 21.431 5.669 -7.726 1.00 97.44 176 LEU A C 1
ATOM 1400 O O . LEU A 1 176 ? 22.105 5.249 -6.791 1.00 97.44 176 LEU A O 1
ATOM 1404 N N . GLY A 1 177 ? 21.953 5.920 -8.931 1.00 95.88 177 GLY A N 1
ATOM 1405 C CA . GLY A 1 177 ? 23.255 5.388 -9.337 1.00 95.88 177 GLY A CA 1
ATOM 1406 C C . GLY A 1 177 ? 23.195 3.869 -9.568 1.00 95.88 177 GLY A C 1
ATOM 1407 O O . GLY A 1 177 ? 22.096 3.310 -9.616 1.00 95.88 177 GLY A O 1
ATOM 1408 N N . PRO A 1 178 ? 24.350 3.202 -9.736 1.00 96.50 178 PRO A N 1
ATOM 1409 C CA . PRO A 1 178 ? 24.395 1.763 -9.952 1.00 96.50 178 PRO A CA 1
ATOM 1410 C C . PRO A 1 178 ? 24.133 1.029 -8.631 1.00 96.50 178 PRO A C 1
ATOM 1412 O O . PRO A 1 178 ? 25.012 0.932 -7.776 1.00 96.50 178 PRO A O 1
ATOM 1415 N N . VAL A 1 179 ? 22.903 0.552 -8.449 1.00 97.19 179 VAL A N 1
ATOM 1416 C CA . VAL A 1 179 ? 22.466 -0.161 -7.234 1.00 97.19 179 VAL A CA 1
ATOM 1417 C C . VAL A 1 179 ? 22.230 -1.650 -7.471 1.00 97.19 179 VAL A C 1
ATOM 1419 O O . VAL A 1 179 ? 22.115 -2.401 -6.507 1.00 97.19 179 VAL A O 1
ATOM 1422 N N . TYR A 1 180 ? 22.154 -2.083 -8.731 1.00 97.50 180 TYR A N 1
ATOM 1423 C CA . TYR A 1 180 ? 21.998 -3.488 -9.098 1.00 97.50 180 TYR A CA 1
ATOM 1424 C C . TYR A 1 180 ? 23.340 -4.102 -9.503 1.00 97.50 180 TYR A C 1
ATOM 1426 O O . TYR A 1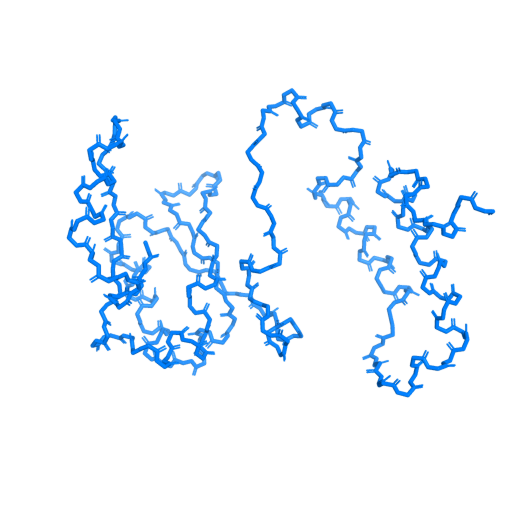 180 ? 24.120 -3.476 -10.217 1.00 97.50 180 TYR A O 1
ATOM 1434 N N . ASP A 1 181 ? 23.572 -5.365 -9.134 1.00 97.31 181 ASP A N 1
ATOM 1435 C CA . ASP A 1 181 ? 24.844 -6.069 -9.371 1.00 97.31 181 ASP A CA 1
ATOM 1436 C C . ASP A 1 181 ? 25.293 -6.065 -10.840 1.00 97.31 181 ASP A C 1
ATOM 1438 O O . ASP A 1 181 ? 26.483 -5.983 -11.135 1.00 97.31 181 ASP A O 1
ATOM 1442 N N . PHE A 1 182 ? 24.354 -6.124 -11.791 1.00 96.75 182 PHE A N 1
ATOM 1443 C CA . PH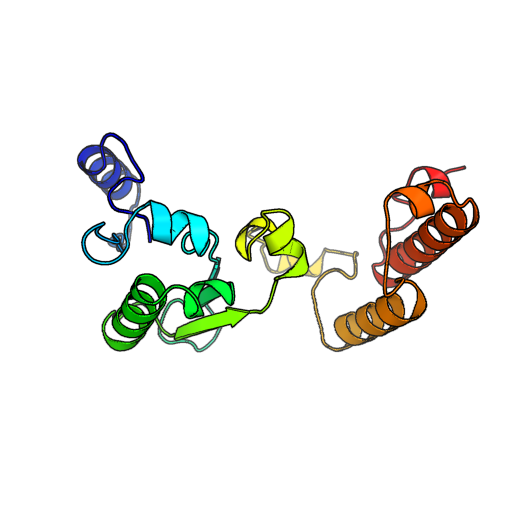E A 1 182 ? 24.687 -6.129 -13.219 1.00 96.75 182 PHE A CA 1
ATOM 1444 C C . PHE A 1 182 ? 25.221 -4.778 -13.729 1.00 96.75 182 PHE A C 1
ATOM 1446 O O . PHE A 1 182 ? 25.800 -4.748 -14.808 1.00 96.75 182 PHE A O 1
ATOM 1453 N N . GLN A 1 183 ? 25.035 -3.689 -12.976 1.00 96.94 183 GLN A N 1
ATOM 1454 C CA . GLN A 1 183 ? 25.505 -2.338 -13.314 1.00 96.94 183 GLN A CA 1
ATOM 1455 C C . GLN A 1 183 ? 26.932 -2.069 -12.822 1.00 96.94 183 GLN A C 1
ATOM 1457 O O . GLN A 1 183 ? 27.525 -1.049 -13.166 1.00 96.94 183 GLN A O 1
ATOM 1462 N N . LEU A 1 184 ? 27.449 -2.942 -11.953 1.00 93.31 184 LEU A N 1
ATOM 1463 C CA . LEU A 1 184 ? 28.765 -2.811 -11.328 1.00 93.31 184 LEU A CA 1
ATOM 1464 C C . LEU A 1 184 ? 29.866 -3.555 -12.096 1.00 93.31 184 LEU A C 1
ATOM 1466 O O . LEU A 1 184 ? 31.037 -3.408 -11.748 1.00 93.31 184 LEU A O 1
ATOM 1470 N N . ASN A 1 185 ? 29.490 -4.350 -13.102 1.00 73.50 185 ASN A N 1
ATOM 1471 C CA . ASN A 1 185 ? 30.388 -5.187 -13.899 1.00 73.50 185 ASN A CA 1
ATOM 1472 C C . ASN A 1 185 ? 30.648 -4.601 -15.286 1.00 73.50 185 ASN A C 1
ATOM 1474 O O . ASN A 1 185 ? 29.694 -4.055 -15.883 1.00 73.50 185 ASN A O 1
#

Nearest PDB structures (foldseek):
  1ynh-assembly2_C  TM=9.553E-01  e=2.635E-16  Escherichia coli
  1ynf-assembly1_F  TM=9.553E-01  e=5.061E-16  Escherichia coli
  1yni-assembly2_C  TM=9.485E-01  e=2.589E-15  Escherichia coli

Sequence (185 aa):
FFHEEAFLDKSKLKEDLNSAFFGKELSYIEVPSSKVSLENAVSSYLFNSQLVSIPGSQGTSIVVPAECKEVEPVYNYLTELESAHEEIDRVIYFDLRQSMNNGGGPACLRLRVVMSEEQITNCKARVFLSDALYRDLKKWIEANYRTRLAPEDLADPALLNECRQALDQLTTILKLGPVYDFQLN

Foldseek 3Di:
DEEPPRDPCPPVVLVVCQVPDPDDDDDDDYDYCVLPNPVNCQQQVQVLWDFDDDVPFQATEIEGEPSLVVRVSSVVVQVCCCVPPRRYRYYHYDHPPVCVVVPHIPNNVDDDDDDDPVRVVPPPWQPPDDPVLVVVVVVLCVVQPDPDDDPVCVPPVVNVVSVVVSVVVVCVSGVVPPPDPVNVD

Secondary structure (DSSP, 8-state):
-EETTS-TTHHHHHHHHHHH--SSPPP--EE-TTTS-HHHHHHTTTTS-EEEE-TT-SSEEEEEETHHHHSHHHHHHHHHHHHH-TTEEEEEEE--HHHHTTT--TTTT-------HHHHHT--SS-S--HHHHHHHHHHHHHH--S---GGGGG-HHHHHHHHHHHHHHHHHTT--S-SGGG--

pLDDT: mean 95.4, std 3.91, range [73.5, 98.69]

Mean predicted aligned error: 4.04 Å

Solvent-accessible surface area (backbone atoms only — not comparable to full-atom values): 11076 Å² total; per-residue (Å²): 107,47,53,66,81,73,50,96,56,56,68,60,51,51,52,53,50,58,73,70,46,80,94,61,88,85,83,76,50,67,42,48,57,92,59,40,37,70,69,53,40,60,77,23,38,56,84,35,34,37,81,42,78,51,94,90,53,90,24,34,30,38,36,34,34,44,50,27,65,75,37,60,52,48,32,52,48,51,53,50,42,38,74,68,36,84,59,35,54,40,74,45,72,40,87,47,63,81,41,44,78,73,74,34,41,60,35,68,79,58,83,92,77,94,73,54,71,66,61,57,71,69,49,79,46,58,72,76,85,42,76,67,52,49,52,52,50,50,53,50,45,72,73,64,58,72,96,70,86,55,83,75,54,74,73,40,70,63,53,57,53,51,50,51,54,45,49,54,51,46,28,60,71,29,50,64,59,80,81,51,77,81,65,77,108

InterPro domains:
  IPR007079 Succinylarginine dihydrolase [PF04996] (1-183)
  IPR037031 Succinylarginine dihydrolase superfamily [G3DSA:3.75.10.20] (1-185)

Radius of gyration: 21.14 Å; Cα contacts (8 Å, |Δi|>4): 189; chains: 1; bounding box: 52×40×55 Å

Organism: NCBI:txid1986256